Protein AF-A0A0X3PM79-F1 (afdb_monomer_lite)

Radius of gyration: 18.47 Å; chains: 1; bounding box: 49×41×50 Å

InterPro domains:
  IPR027791 Galactosyltransferase, C-terminal [PF02709] (52-111)
  IPR029044 Nucleotide-diphospho-sugar transferases [G3DSA:3.90.550.10] (1-201)
  IPR029044 Nucleotide-diphospho-sugar transferases [SSF53448] (19-141)

Secondary structure (DSSP, 8-state):
--TT---PPPGGGEEEEE-TT--EEEEEPPHHHHHHHHHHHHHHS-GGGS-EE-S---SSS----HHHHHHTT-S-TT--SSSSHHHHHHHHHHHTT---EE-TT--------SS-----TT-HHHHHHHHHHHHHHHHS-S---EE-GGG-EE-HHHHHHHH-GGGGTS-----HHHHHHHHHTTPPPHHHHHHHT-THHHHHGGG----HHHHHHHHHHHTT--

Organism: Schistocephalus solidus (NCBI:txid70667)

Structure (mmCIF, N/CA/C/O backbone):
data_AF-A0A0X3PM79-F1
#
_entry.id   AF-A0A0X3PM79-F1
#
loop_
_atom_site.group_PDB
_atom_site.id
_atom_site.type_symbol
_atom_site.label_atom_id
_atom_site.label_alt_id
_atom_site.label_comp_id
_atom_site.label_asym_id
_atom_site.label_entity_id
_atom_site.label_seq_id
_atom_site.pdbx_PDB_ins_code
_atom_site.Cartn_x
_atom_site.Cartn_y
_atom_site.Cartn_z
_atom_site.occupancy
_atom_site.B_iso_or_equiv
_atom_site.auth_seq_id
_atom_site.auth_comp_id
_atom_site.auth_asym_id
_atom_site.auth_atom_id
_atom_site.pdbx_PDB_model_num
ATOM 1 N N . MET A 1 1 ? 10.699 14.703 -27.252 1.00 28.45 1 MET A N 1
ATOM 2 C CA . MET A 1 1 ? 11.216 16.004 -26.780 1.00 28.45 1 MET A CA 1
ATOM 3 C C . MET A 1 1 ? 10.041 16.833 -26.288 1.00 28.45 1 MET A C 1
ATOM 5 O O . MET A 1 1 ? 9.136 17.083 -27.071 1.00 28.45 1 MET A O 1
ATOM 9 N N . SER A 1 2 ? 10.014 17.174 -24.997 1.00 29.30 2 SER A N 1
ATOM 10 C CA . SER A 1 2 ? 9.082 18.161 -24.437 1.00 29.30 2 SER A CA 1
ATOM 11 C C . SER A 1 2 ? 9.685 19.553 -24.623 1.00 29.30 2 SER A C 1
ATOM 13 O O . SER A 1 2 ? 10.869 19.748 -24.360 1.00 29.30 2 SER A O 1
ATOM 15 N N . THR A 1 3 ? 8.885 20.513 -25.075 1.00 40.44 3 THR A N 1
ATOM 16 C CA . THR A 1 3 ? 9.293 21.894 -25.376 1.00 40.44 3 THR A CA 1
ATOM 17 C C . THR A 1 3 ? 9.447 22.788 -24.137 1.00 40.44 3 THR A C 1
ATOM 19 O O . THR A 1 3 ? 9.579 23.997 -24.289 1.00 40.44 3 THR A O 1
ATOM 22 N N . SER A 1 4 ? 9.429 22.234 -22.916 1.00 43.06 4 SER A N 1
ATOM 23 C CA . SER A 1 4 ? 9.507 23.007 -21.661 1.00 43.06 4 SER A CA 1
ATOM 24 C C . SER A 1 4 ? 10.710 22.703 -20.759 1.00 43.06 4 SER A C 1
ATOM 26 O O . SER A 1 4 ? 10.797 23.279 -19.680 1.00 43.06 4 SER A O 1
ATOM 28 N N . GLY A 1 5 ? 11.654 21.850 -21.173 1.00 36.91 5 GLY A N 1
ATOM 29 C CA . GLY A 1 5 ? 12.993 21.783 -20.559 1.00 36.91 5 GLY A CA 1
ATOM 30 C C . GLY A 1 5 ? 13.085 21.385 -19.077 1.00 36.91 5 GLY A C 1
ATOM 31 O O . GLY A 1 5 ? 14.177 21.437 -18.524 1.00 36.91 5 GLY A O 1
ATOM 32 N N . VAL A 1 6 ? 11.999 20.961 -18.425 1.00 38.12 6 VAL A N 1
ATOM 33 C CA . VAL A 1 6 ? 12.092 20.301 -17.117 1.00 38.12 6 VAL A CA 1
ATOM 34 C C . VAL A 1 6 ? 12.375 18.825 -17.374 1.00 38.12 6 VAL A C 1
ATOM 36 O O . VAL A 1 6 ? 11.482 18.063 -17.751 1.00 38.12 6 VAL A O 1
ATOM 39 N N . GLU A 1 7 ? 13.637 18.431 -17.211 1.00 37.75 7 GLU A N 1
ATOM 40 C CA . GLU A 1 7 ? 13.993 17.034 -16.984 1.00 37.75 7 GLU A CA 1
ATOM 41 C C . GLU A 1 7 ? 13.265 16.578 -15.718 1.00 37.75 7 GLU A C 1
ATOM 43 O O . GLU A 1 7 ? 13.611 16.961 -14.601 1.00 37.75 7 GLU A O 1
ATOM 48 N N . TYR A 1 8 ? 12.213 15.776 -15.883 1.00 45.91 8 TYR A N 1
ATOM 49 C CA . TYR A 1 8 ? 11.750 14.954 -14.774 1.00 45.91 8 TYR A CA 1
ATOM 50 C C . TYR A 1 8 ? 12.922 14.043 -14.398 1.00 45.91 8 TYR A C 1
ATOM 52 O O . TYR A 1 8 ? 13.485 13.433 -15.314 1.00 45.91 8 TYR A O 1
ATOM 60 N N . PRO A 1 9 ? 13.317 13.955 -13.110 1.00 48.56 9 PRO A N 1
ATOM 61 C CA . PRO A 1 9 ? 14.394 13.062 -12.706 1.00 48.56 9 PRO A CA 1
ATOM 62 C C . PRO A 1 9 ? 14.082 11.688 -13.283 1.00 48.56 9 PRO A C 1
ATOM 64 O O . PRO A 1 9 ? 12.966 11.184 -13.105 1.00 48.56 9 PRO A O 1
ATOM 67 N N . SER A 1 10 ? 15.010 11.138 -14.069 1.00 53.69 10 SER A N 1
ATOM 68 C CA . SER A 1 10 ? 14.737 9.890 -14.765 1.00 53.69 10 SER A CA 1
ATOM 69 C C . SER A 1 10 ? 14.366 8.843 -13.710 1.00 53.69 10 SER A C 1
ATOM 71 O O . SER A 1 10 ? 15.037 8.680 -12.688 1.00 53.69 10 SER A O 1
ATOM 73 N N . SER A 1 11 ? 13.260 8.126 -13.929 1.00 58.78 11 SER A N 1
ATOM 74 C CA . SER A 1 11 ? 12.784 7.045 -13.047 1.00 58.78 11 SER A CA 1
ATOM 75 C C . SER A 1 11 ? 13.788 5.888 -12.912 1.00 58.78 11 SER A C 1
ATOM 77 O O . SER A 1 11 ? 13.541 4.891 -12.237 1.00 58.78 11 SER A O 1
ATOM 79 N N . GLU A 1 12 ? 14.923 6.004 -13.589 1.00 64.25 12 GLU A N 1
ATOM 80 C CA . GLU A 1 12 ? 16.047 5.086 -13.604 1.00 64.25 12 GLU A CA 1
ATOM 81 C C . GLU A 1 12 ? 16.627 4.889 -12.204 1.00 64.25 12 GLU A C 1
ATOM 83 O O . GLU A 1 12 ? 16.899 3.757 -11.815 1.00 64.25 12 GLU A O 1
ATOM 88 N N . ALA A 1 13 ? 16.699 5.956 -11.404 1.00 75.62 13 ALA A N 1
ATOM 89 C CA . ALA A 1 13 ? 17.196 5.915 -10.028 1.00 75.62 13 ALA A CA 1
ATOM 90 C C . ALA A 1 13 ? 16.083 5.984 -8.969 1.00 75.62 13 ALA A C 1
ATOM 92 O O . ALA A 1 13 ? 16.367 6.254 -7.800 1.00 75.62 13 ALA A O 1
ATOM 93 N N . LEU A 1 14 ? 14.827 5.746 -9.364 1.00 87.56 14 LEU A N 1
ATOM 94 C CA . LEU A 1 14 ? 13.679 5.781 -8.463 1.00 87.56 14 LEU A CA 1
ATOM 95 C C . LEU A 1 14 ? 13.014 4.407 -8.346 1.00 87.56 14 LEU A C 1
ATOM 97 O O . LEU A 1 14 ? 12.965 3.633 -9.307 1.00 87.56 14 LEU A O 1
ATOM 101 N N . ARG A 1 15 ? 12.453 4.143 -7.167 1.00 92.19 15 ARG A N 1
ATOM 102 C CA . ARG A 1 15 ? 11.477 3.080 -6.909 1.00 92.19 15 ARG A CA 1
ATOM 103 C C . ARG A 1 15 ? 10.228 3.668 -6.257 1.00 92.19 15 ARG A C 1
ATOM 105 O O . ARG A 1 15 ? 10.249 4.781 -5.735 1.00 92.19 15 ARG A O 1
ATOM 112 N N . GLY A 1 16 ? 9.123 2.942 -6.324 1.00 95.25 16 GLY A N 1
ATOM 113 C CA . GLY A 1 16 ? 7.872 3.347 -5.697 1.00 95.25 16 GLY A CA 1
ATOM 114 C C . GLY A 1 16 ? 7.809 2.905 -4.239 1.00 95.25 16 GLY A C 1
ATOM 115 O O . GLY A 1 16 ? 7.948 1.723 -3.931 1.00 95.25 16 GLY A O 1
ATOM 116 N N . GLY A 1 17 ? 7.547 3.854 -3.351 1.00 96.69 17 GLY A N 1
ATOM 117 C CA . GLY A 1 17 ? 7.387 3.642 -1.920 1.00 96.69 17 GLY A CA 1
ATOM 118 C C . GLY A 1 17 ? 6.117 4.296 -1.389 1.00 96.69 17 GLY A C 1
ATOM 119 O O . GLY A 1 17 ? 5.266 4.772 -2.145 1.00 96.69 17 GLY A O 1
ATOM 120 N N . PHE A 1 18 ? 5.982 4.306 -0.069 1.00 97.56 18 PHE A N 1
ATOM 121 C CA . PHE A 1 18 ? 4.917 5.013 0.641 1.00 97.56 18 PHE A CA 1
ATOM 122 C C . PHE A 1 18 ? 5.321 5.282 2.094 1.00 97.56 18 PHE A C 1
ATOM 124 O O . PHE A 1 18 ? 6.348 4.784 2.561 1.00 97.56 18 PHE A O 1
ATOM 131 N N . ASP A 1 19 ? 4.548 6.103 2.801 1.00 97.06 19 ASP A N 1
ATOM 132 C CA . ASP A 1 19 ? 4.722 6.353 4.239 1.00 97.06 19 ASP A CA 1
ATOM 133 C C . ASP A 1 19 ? 3.593 5.710 5.065 1.00 9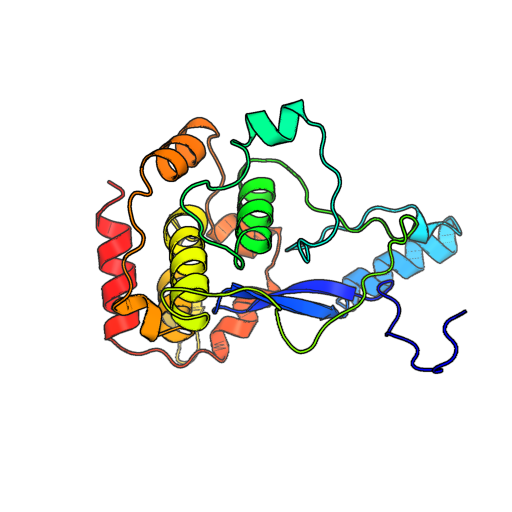7.06 19 ASP A C 1
ATOM 135 O O . ASP A 1 19 ? 2.690 5.077 4.522 1.00 97.06 19 ASP A O 1
ATOM 139 N N . TRP A 1 20 ? 3.613 5.848 6.387 1.00 97.81 20 TRP A N 1
ATOM 140 C CA . TRP A 1 20 ? 2.625 5.254 7.291 1.00 97.81 20 TRP A CA 1
ATOM 141 C C . TRP A 1 20 ? 1.199 5.767 7.079 1.00 97.81 20 TRP A C 1
ATOM 143 O O . TRP A 1 20 ? 0.245 5.074 7.423 1.00 97.81 20 TRP A O 1
ATOM 153 N N . ASP A 1 21 ? 1.024 6.914 6.422 1.00 97.44 21 ASP A N 1
ATOM 154 C CA . ASP A 1 21 ? -0.276 7.383 5.941 1.00 97.44 21 ASP A CA 1
ATOM 155 C C . ASP A 1 21 ? -0.744 6.672 4.650 1.00 97.44 21 ASP A C 1
ATOM 157 O O . ASP A 1 21 ? -1.819 6.975 4.132 1.00 97.44 21 ASP A O 1
ATOM 161 N N . LEU A 1 22 ? 0.036 5.727 4.122 1.00 98.12 22 LEU A N 1
ATOM 162 C CA . LEU A 1 22 ? -0.176 5.018 2.860 1.00 98.12 22 LEU A CA 1
ATOM 163 C C . LEU A 1 22 ? -0.252 5.943 1.629 1.00 98.12 22 LEU A C 1
ATOM 165 O O . LEU A 1 22 ? -0.839 5.575 0.611 1.00 98.12 22 LEU A O 1
ATOM 169 N N . THR A 1 23 ? 0.327 7.144 1.692 1.00 95.19 23 THR A N 1
ATOM 170 C CA . THR A 1 23 ? 0.519 7.996 0.513 1.00 95.19 23 THR A CA 1
ATOM 171 C C . THR A 1 23 ? 1.699 7.483 -0.298 1.00 95.19 23 THR A C 1
ATOM 173 O O . THR A 1 23 ? 2.800 7.325 0.225 1.00 95.19 23 THR A O 1
ATOM 176 N N . PHE A 1 24 ? 1.476 7.243 -1.590 1.00 95.81 24 PHE A N 1
ATOM 177 C CA . PHE A 1 24 ? 2.539 6.875 -2.522 1.00 95.81 24 PHE A CA 1
ATOM 178 C C . PHE A 1 24 ? 3.585 7.986 -2.648 1.00 95.81 24 PHE A C 1
ATOM 180 O O . PHE A 1 24 ? 3.242 9.164 -2.743 1.00 95.81 24 PHE A O 1
ATOM 187 N N . THR A 1 25 ? 4.853 7.596 -2.738 1.00 93.56 25 THR A N 1
ATOM 188 C CA . THR A 1 25 ? 5.960 8.500 -3.041 1.00 93.56 25 THR A CA 1
ATOM 189 C C . THR A 1 25 ? 6.984 7.824 -3.947 1.00 93.56 25 THR A C 1
ATOM 191 O O . THR A 1 25 ? 7.108 6.598 -3.969 1.00 93.56 25 THR A O 1
ATOM 194 N N . TRP A 1 26 ? 7.729 8.632 -4.695 1.00 92.25 26 TRP A N 1
ATOM 195 C CA . TRP A 1 26 ? 8.923 8.169 -5.388 1.00 92.25 26 TRP A CA 1
ATOM 196 C C . TRP A 1 26 ? 10.121 8.292 -4.458 1.00 92.25 26 TRP A C 1
ATOM 198 O O . TRP A 1 26 ? 10.371 9.353 -3.890 1.00 92.25 26 TRP A O 1
ATOM 208 N N . GLU A 1 27 ? 10.876 7.211 -4.332 1.00 92.38 27 GLU A N 1
ATOM 209 C CA . GLU A 1 27 ? 12.065 7.155 -3.492 1.00 92.38 27 GLU A CA 1
ATOM 210 C C . GLU A 1 27 ? 13.294 6.933 -4.343 1.00 92.38 27 GLU A C 1
ATOM 212 O O . GLU A 1 27 ? 13.270 6.130 -5.277 1.00 92.38 27 GLU A O 1
ATOM 217 N N . ALA A 1 28 ? 14.379 7.618 -3.994 1.00 89.81 28 ALA A N 1
ATOM 218 C CA . ALA A 1 28 ? 15.681 7.270 -4.527 1.00 89.81 28 ALA A CA 1
ATOM 219 C C . ALA A 1 28 ? 16.030 5.833 -4.128 1.00 89.81 28 ALA A C 1
ATOM 221 O O . ALA A 1 28 ? 15.744 5.405 -3.008 1.00 89.81 28 ALA A O 1
ATOM 222 N N . LEU A 1 29 ? 16.672 5.111 -5.042 1.00 87.44 29 LEU A N 1
ATOM 223 C CA . LEU A 1 29 ? 17.279 3.824 -4.722 1.00 87.44 29 LEU A CA 1
ATOM 224 C C . LEU A 1 29 ? 18.266 3.964 -3.557 1.00 87.44 29 LEU A C 1
ATOM 226 O O . LEU A 1 29 ? 18.966 4.979 -3.445 1.00 87.44 29 LEU A O 1
ATOM 230 N N . SER A 1 30 ? 18.356 2.928 -2.728 1.00 85.81 30 SER A N 1
ATOM 231 C CA . SER A 1 30 ? 19.411 2.812 -1.724 1.00 85.81 30 SER A CA 1
ATOM 232 C C . SER A 1 30 ? 20.787 2.695 -2.394 1.00 85.81 30 SER A C 1
ATOM 234 O O . SER A 1 30 ? 20.894 2.366 -3.577 1.00 85.81 30 SER A O 1
ATOM 236 N N . GLU A 1 31 ? 21.866 2.954 -1.652 1.00 84.88 31 GLU A N 1
ATOM 237 C CA . GLU A 1 31 ? 23.220 2.765 -2.195 1.00 84.88 31 GLU A CA 1
ATOM 238 C C . GLU A 1 31 ? 23.476 1.308 -2.605 1.00 84.88 31 GLU A C 1
ATOM 240 O O . GLU A 1 31 ? 24.115 1.070 -3.624 1.00 84.88 31 GLU A O 1
ATOM 245 N N . GLU A 1 32 ? 22.900 0.338 -1.887 1.00 85.44 32 GLU A N 1
ATOM 246 C CA . GLU A 1 32 ? 22.969 -1.079 -2.258 1.00 85.44 32 GLU A CA 1
ATOM 247 C C . GLU A 1 32 ? 22.260 -1.350 -3.595 1.00 85.44 32 GLU A C 1
ATOM 249 O O . GLU A 1 32 ? 22.794 -2.035 -4.464 1.00 85.44 32 GLU A O 1
ATOM 254 N N . GLU A 1 33 ? 21.067 -0.787 -3.797 1.00 85.81 33 GLU A N 1
ATOM 255 C CA . GLU A 1 33 ? 20.331 -0.924 -5.056 1.00 85.81 33 GLU A CA 1
ATOM 256 C C . GLU A 1 33 ? 21.055 -0.236 -6.219 1.00 85.81 33 GLU A C 1
ATOM 258 O O . GLU A 1 33 ? 21.087 -0.775 -7.326 1.00 85.81 33 GLU A O 1
ATOM 263 N N . LYS A 1 34 ? 21.659 0.934 -5.980 1.00 84.69 34 LYS A N 1
ATOM 264 C CA . LYS A 1 34 ? 22.482 1.630 -6.979 1.00 84.69 34 LYS A CA 1
ATOM 265 C C . LYS A 1 34 ? 23.709 0.813 -7.357 1.00 84.69 34 LYS A C 1
ATOM 267 O O . LYS A 1 34 ? 24.036 0.756 -8.538 1.00 84.69 34 LYS A O 1
ATOM 272 N N . GLU A 1 35 ? 24.372 0.187 -6.389 1.00 84.62 35 GLU A N 1
ATOM 273 C CA . GLU A 1 35 ? 25.555 -0.624 -6.662 1.00 84.62 35 GLU A CA 1
ATOM 274 C C . GLU A 1 35 ? 25.201 -1.858 -7.491 1.00 84.62 35 GLU A C 1
ATOM 276 O O . GLU A 1 35 ? 25.830 -2.092 -8.516 1.00 84.62 35 GLU A O 1
ATOM 281 N N . ARG A 1 36 ? 24.101 -2.550 -7.167 1.00 82.38 36 ARG A N 1
ATOM 282 C CA . ARG A 1 36 ? 23.592 -3.653 -8.002 1.00 82.38 36 ARG A CA 1
ATOM 283 C C . ARG A 1 36 ? 23.325 -3.212 -9.443 1.00 82.38 36 ARG A C 1
ATOM 285 O O . ARG A 1 36 ? 23.662 -3.926 -10.380 1.00 82.38 36 ARG A O 1
ATOM 292 N N . VAL A 1 37 ? 22.748 -2.022 -9.637 1.00 81.69 37 VAL A N 1
ATOM 293 C CA . VAL A 1 37 ? 22.542 -1.460 -10.984 1.00 81.69 37 VAL A CA 1
ATOM 294 C C . VAL A 1 37 ? 23.878 -1.226 -11.701 1.00 81.69 37 VAL A C 1
ATOM 296 O O . VAL A 1 37 ? 23.992 -1.562 -12.879 1.00 81.69 37 VAL A O 1
ATOM 299 N N . ARG A 1 38 ? 24.892 -0.686 -11.010 1.00 81.75 38 ARG A N 1
ATOM 300 C CA . ARG A 1 38 ? 26.232 -0.454 -11.581 1.00 81.75 38 ARG A CA 1
ATOM 301 C C . ARG A 1 38 ? 26.949 -1.752 -11.933 1.00 81.75 38 ARG A C 1
ATOM 303 O O . ARG A 1 38 ? 27.556 -1.820 -12.995 1.00 81.75 38 ARG A O 1
ATOM 310 N N . GLU A 1 39 ? 26.873 -2.769 -11.079 1.00 81.12 39 GLU A N 1
ATOM 311 C CA . GLU A 1 39 ? 27.475 -4.084 -11.326 1.00 81.12 39 GLU A CA 1
ATOM 312 C C . GLU A 1 39 ? 26.905 -4.726 -12.598 1.00 81.12 39 GLU A C 1
ATOM 314 O O . GLU A 1 39 ? 27.656 -5.186 -13.461 1.00 81.12 39 GLU A O 1
ATOM 319 N N . VAL A 1 40 ? 25.578 -4.698 -12.755 1.00 78.19 40 VAL A N 1
ATOM 320 C CA . VAL A 1 40 ? 24.892 -5.218 -13.948 1.00 78.19 40 VAL A CA 1
ATOM 321 C C . VAL A 1 40 ? 25.270 -4.421 -15.196 1.00 78.19 40 VAL A C 1
ATOM 323 O O . VAL A 1 40 ? 25.504 -5.002 -16.259 1.00 78.19 40 VAL A O 1
ATOM 326 N N . ASP A 1 41 ? 25.349 -3.094 -15.089 1.00 79.19 41 ASP A N 1
ATOM 327 C CA . ASP A 1 41 ? 25.747 -2.243 -16.210 1.00 79.19 41 ASP A CA 1
ATOM 328 C C . ASP A 1 41 ? 27.199 -2.503 -16.638 1.00 79.19 41 ASP A C 1
ATOM 330 O O . ASP A 1 41 ? 27.471 -2.703 -17.820 1.00 79.19 41 ASP A O 1
ATOM 334 N N . ALA A 1 42 ? 28.121 -2.604 -15.679 1.00 74.38 42 ALA A N 1
ATOM 335 C CA . ALA A 1 42 ? 29.534 -2.858 -15.941 1.00 74.38 42 ALA A CA 1
ATOM 336 C C . ALA A 1 42 ? 29.796 -4.253 -16.537 1.00 74.38 42 ALA A C 1
ATOM 338 O O . ALA A 1 42 ? 30.706 -4.410 -17.351 1.00 74.38 42 ALA A O 1
ATOM 339 N N . GLY A 1 43 ? 29.019 -5.265 -16.135 1.00 69.31 43 GLY A N 1
ATOM 340 C CA . GLY A 1 43 ? 29.192 -6.644 -16.598 1.00 69.31 43 GLY A CA 1
ATOM 341 C C . GLY A 1 43 ? 28.471 -6.975 -17.907 1.00 69.31 43 GLY A C 1
ATOM 342 O O . GLY A 1 43 ? 28.988 -7.757 -18.704 1.00 69.31 43 GLY A O 1
ATOM 343 N N . ALA A 1 44 ? 27.282 -6.405 -18.132 1.00 64.19 44 ALA A N 1
ATOM 344 C CA . ALA A 1 44 ? 26.395 -6.796 -19.229 1.00 64.19 44 ALA A CA 1
ATOM 345 C C . ALA A 1 44 ? 25.912 -5.631 -20.111 1.00 64.19 44 ALA A C 1
ATOM 347 O O . ALA A 1 44 ? 25.301 -5.892 -21.141 1.00 64.19 44 ALA A O 1
ATOM 348 N N . GLY A 1 45 ? 26.141 -4.362 -19.745 1.00 64.69 45 GLY A N 1
ATOM 349 C CA . GLY A 1 45 ? 25.700 -3.191 -20.524 1.00 64.69 45 GLY A CA 1
ATOM 350 C C . GLY A 1 45 ? 24.178 -3.089 -20.702 1.00 64.69 45 GLY A C 1
ATOM 351 O O . GLY A 1 45 ? 23.690 -2.518 -21.684 1.00 64.69 45 GLY A O 1
ATOM 352 N N . HIS A 1 46 ? 23.410 -3.714 -19.804 1.00 69.62 46 HIS A N 1
ATOM 353 C CA . HIS A 1 46 ? 21.988 -4.011 -20.006 1.00 69.62 46 HIS A CA 1
ATOM 354 C C . HIS A 1 46 ? 21.115 -3.782 -18.764 1.00 69.62 46 HIS A C 1
ATOM 356 O O . HIS A 1 46 ? 19.994 -4.285 -18.720 1.00 69.62 46 HIS A O 1
ATOM 362 N N . TRP A 1 47 ? 21.550 -2.985 -17.781 1.00 73.81 47 TRP A N 1
ATOM 363 C CA . TRP A 1 47 ? 20.791 -2.768 -16.534 1.00 73.81 47 TRP A CA 1
ATOM 364 C C . TRP A 1 47 ? 19.336 -2.318 -16.764 1.00 73.81 47 TRP A C 1
ATOM 366 O O . TRP A 1 47 ? 18.444 -2.645 -15.985 1.00 73.81 47 TRP A O 1
ATOM 376 N N . ARG A 1 48 ? 19.060 -1.613 -17.875 1.00 76.00 48 ARG A N 1
ATOM 377 C CA . ARG A 1 48 ? 17.700 -1.192 -18.253 1.00 76.00 48 ARG A CA 1
ATOM 378 C C . ARG A 1 48 ? 16.748 -2.353 -18.559 1.00 76.00 48 ARG A C 1
ATOM 380 O O . ARG A 1 48 ? 15.535 -2.160 -18.512 1.00 76.00 48 ARG A O 1
ATOM 387 N N . PHE A 1 49 ? 17.273 -3.524 -18.905 1.00 76.62 49 PHE A N 1
ATOM 388 C CA . PHE A 1 49 ? 16.493 -4.728 -19.192 1.00 76.62 49 PHE A CA 1
ATOM 389 C C . PHE A 1 49 ? 16.214 -5.561 -17.939 1.00 76.62 49 PHE A C 1
ATOM 391 O O . PHE A 1 49 ? 15.420 -6.498 -18.004 1.00 76.62 49 PHE A O 1
ATOM 398 N N . GLU A 1 50 ? 16.819 -5.216 -16.802 1.00 83.00 50 GLU A N 1
ATOM 399 C CA . GLU A 1 50 ? 16.594 -5.927 -15.554 1.00 83.00 50 GLU A CA 1
ATOM 400 C C . GLU A 1 50 ? 15.414 -5.327 -14.784 1.00 83.00 50 GLU A C 1
ATOM 402 O O . GLU A 1 50 ? 15.375 -4.139 -14.450 1.00 83.00 50 GLU A O 1
ATOM 407 N N . ALA A 1 51 ? 14.417 -6.170 -14.514 1.00 88.75 51 ALA A N 1
ATOM 408 C CA . ALA A 1 51 ? 13.262 -5.796 -13.719 1.00 88.75 51 ALA A CA 1
ATOM 409 C C . ALA A 1 51 ? 13.664 -5.660 -12.245 1.00 88.75 51 ALA A C 1
ATOM 411 O O . ALA A 1 51 ? 14.218 -6.581 -11.638 1.00 88.75 51 ALA A O 1
ATOM 412 N N . ARG A 1 52 ? 13.367 -4.502 -11.656 1.00 89.19 52 ARG A N 1
ATOM 413 C CA . ARG A 1 52 ? 13.767 -4.171 -10.285 1.00 89.19 52 ARG A CA 1
ATOM 414 C C . ARG A 1 52 ? 12.571 -4.268 -9.346 1.00 89.19 52 ARG A C 1
ATOM 416 O O . ARG A 1 52 ? 11.538 -3.678 -9.669 1.00 89.19 52 ARG A O 1
ATOM 423 N N . PRO A 1 53 ? 12.684 -4.946 -8.187 1.00 93.19 53 PRO A N 1
ATOM 424 C CA . PRO A 1 53 ? 11.654 -4.909 -7.158 1.00 93.19 53 PRO A CA 1
ATOM 425 C C . PRO A 1 53 ? 11.273 -3.481 -6.791 1.00 93.19 53 PRO A C 1
ATOM 427 O O . PRO A 1 53 ? 12.134 -2.615 -6.663 1.00 93.19 53 PRO A O 1
ATOM 430 N N . THR A 1 54 ? 9.987 -3.253 -6.561 1.00 95.69 54 THR A N 1
ATOM 431 C CA . THR A 1 54 ? 9.498 -2.003 -5.985 1.00 95.69 54 THR A CA 1
ATOM 432 C C . THR A 1 54 ? 8.467 -2.309 -4.895 1.00 95.69 54 THR A C 1
ATOM 434 O O . THR A 1 54 ? 7.584 -3.145 -5.117 1.00 95.69 54 THR A O 1
ATOM 437 N N . PRO A 1 55 ? 8.538 -1.668 -3.714 1.00 97.12 55 PRO A N 1
ATOM 438 C CA . PRO A 1 55 ? 7.537 -1.852 -2.663 1.00 97.12 55 PRO A CA 1
ATOM 439 C C . PRO A 1 55 ? 6.110 -1.536 -3.114 1.00 97.12 55 PRO A C 1
ATOM 441 O O . PRO A 1 55 ? 5.168 -2.228 -2.724 1.00 97.12 55 PRO A O 1
ATOM 444 N N . SER A 1 56 ? 5.952 -0.506 -3.950 1.00 97.50 56 SER A N 1
ATOM 445 C CA . SER A 1 56 ? 4.664 -0.113 -4.513 1.00 97.50 56 SER A CA 1
ATOM 446 C C . SER A 1 56 ? 4.757 0.318 -5.970 1.00 97.50 56 SER A C 1
ATOM 448 O O . SER A 1 56 ? 5.778 0.840 -6.418 1.00 97.50 56 SER A O 1
ATOM 450 N N . ILE A 1 57 ? 3.650 0.165 -6.697 1.00 96.19 57 ILE A N 1
ATOM 451 C CA . ILE A 1 57 ? 3.413 0.848 -7.973 1.00 96.19 57 ILE A CA 1
ATOM 452 C C . ILE A 1 57 ? 2.832 2.251 -7.750 1.00 96.19 57 ILE A C 1
ATOM 454 O O . ILE A 1 57 ? 2.136 2.505 -6.762 1.00 96.19 57 ILE A O 1
ATOM 458 N N . ALA A 1 58 ? 3.049 3.141 -8.721 1.00 93.19 58 ALA A N 1
ATOM 459 C CA . ALA A 1 58 ? 2.365 4.435 -8.784 1.00 93.19 58 ALA A CA 1
ATOM 460 C C . ALA A 1 58 ? 0.864 4.289 -9.106 1.00 93.19 58 ALA A C 1
ATOM 462 O O . ALA A 1 58 ? 0.061 5.118 -8.697 1.00 93.19 58 ALA A O 1
ATOM 463 N N . GLY A 1 59 ? 0.485 3.229 -9.832 1.00 88.94 59 GLY A N 1
ATOM 464 C CA . GLY A 1 59 ? -0.904 2.875 -10.157 1.00 88.94 59 GL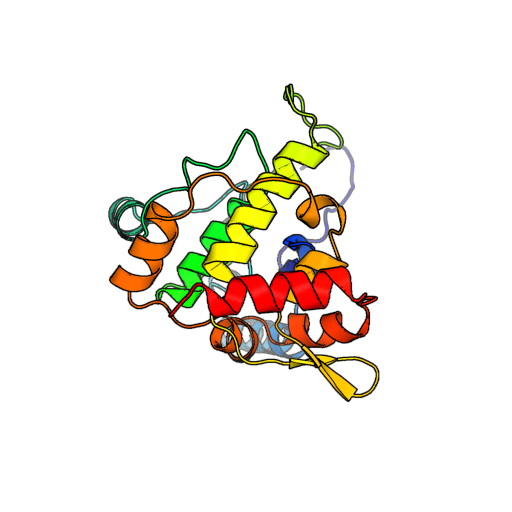Y A CA 1
ATOM 465 C C . GLY A 1 59 ? -1.363 3.267 -11.562 1.00 88.94 59 GLY A C 1
ATOM 466 O O . GLY A 1 59 ? -2.163 2.552 -12.154 1.00 88.94 59 GLY A O 1
ATOM 467 N N . CYS A 1 60 ? -0.829 4.348 -12.140 1.00 86.94 60 CYS A N 1
ATOM 468 C CA . CYS A 1 60 ? -1.288 4.861 -13.438 1.00 86.94 60 CYS A CA 1
ATOM 469 C C . CYS A 1 60 ? -0.945 3.966 -14.643 1.00 86.94 60 CYS A C 1
ATOM 471 O O . CYS A 1 60 ? -1.635 4.026 -15.658 1.00 86.94 60 CYS A O 1
ATOM 473 N N . ALA A 1 61 ? 0.104 3.148 -14.543 1.00 91.25 61 ALA A N 1
ATOM 474 C CA . ALA A 1 61 ? 0.509 2.203 -15.575 1.00 91.25 61 ALA A CA 1
ATOM 475 C C . ALA A 1 61 ? 1.143 0.966 -14.930 1.00 91.25 61 ALA A C 1
ATOM 477 O O . ALA A 1 61 ? 2.101 1.076 -14.165 1.00 91.25 61 ALA A O 1
ATOM 478 N N . PHE A 1 62 ? 0.604 -0.208 -15.243 1.00 95.69 62 PHE A N 1
ATOM 479 C CA . PHE A 1 62 ? 1.170 -1.505 -14.887 1.00 95.69 62 PHE A CA 1
ATOM 480 C C . PHE A 1 62 ? 0.693 -2.556 -15.894 1.00 95.69 62 PHE A C 1
ATOM 482 O O . PHE A 1 62 ? -0.305 -2.354 -16.588 1.00 95.69 62 PHE A O 1
ATOM 489 N N . ALA A 1 63 ? 1.394 -3.685 -15.965 1.00 96.25 63 ALA A N 1
ATOM 490 C CA . ALA A 1 63 ? 0.989 -4.839 -16.757 1.00 96.25 63 ALA A CA 1
ATOM 491 C C . ALA A 1 63 ? 0.899 -6.070 -15.853 1.00 96.25 63 ALA A C 1
ATOM 493 O O . ALA A 1 63 ? 1.757 -6.292 -15.002 1.00 96.25 63 ALA A O 1
ATOM 494 N N . MET A 1 64 ? -0.149 -6.869 -16.032 1.00 96.56 64 MET A N 1
ATOM 495 C CA . MET A 1 64 ? -0.355 -8.121 -15.308 1.00 96.56 64 MET A CA 1
ATOM 496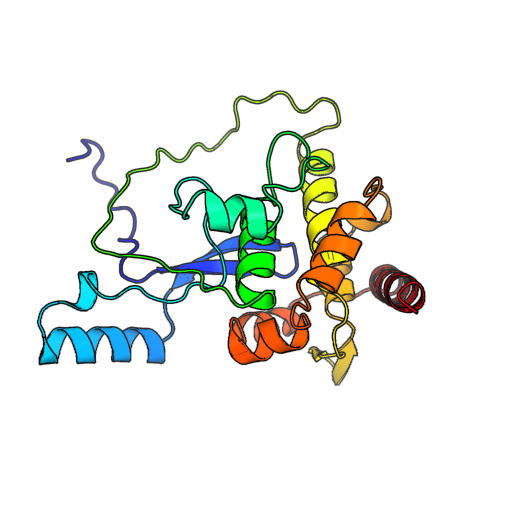 C C . MET A 1 64 ? -1.115 -9.091 -16.209 1.00 96.56 64 MET A C 1
ATOM 498 O O . MET A 1 64 ? -2.003 -8.686 -16.964 1.00 96.56 64 MET A O 1
ATOM 502 N N . LEU A 1 65 ? -0.789 -10.382 -16.132 1.00 97.94 65 LEU A N 1
ATOM 503 C CA . LEU A 1 65 ? -1.560 -11.406 -16.831 1.00 97.94 65 LEU A CA 1
ATOM 504 C C . LEU A 1 65 ? -3.008 -11.386 -16.338 1.00 97.94 65 LEU A C 1
ATOM 506 O O . LEU A 1 65 ? -3.259 -11.447 -15.136 1.00 97.94 65 LEU A O 1
ATOM 510 N N . ARG A 1 66 ? -3.971 -11.370 -17.268 1.00 97.75 66 ARG A N 1
ATOM 511 C CA . ARG A 1 66 ? -5.409 -11.323 -16.946 1.00 97.75 66 ARG A CA 1
ATOM 512 C C . ARG A 1 66 ? -5.814 -12.397 -15.934 1.00 97.75 66 ARG A C 1
ATOM 514 O O . ARG A 1 66 ? -6.551 -12.110 -14.998 1.00 97.75 66 ARG A O 1
ATOM 521 N N . ARG A 1 67 ? -5.340 -13.632 -16.133 1.00 98.00 67 ARG A N 1
ATOM 522 C CA . ARG A 1 67 ? -5.628 -14.759 -15.237 1.00 98.00 67 ARG A CA 1
ATOM 523 C C . ARG A 1 67 ? -5.145 -14.480 -13.816 1.00 98.00 67 ARG A C 1
ATOM 525 O O . ARG A 1 67 ? -5.911 -14.680 -12.885 1.00 98.00 67 ARG A O 1
ATOM 532 N N . GLU A 1 68 ? -3.921 -13.985 -13.670 1.00 97.25 68 GLU A N 1
ATOM 533 C CA . GLU A 1 68 ? -3.320 -13.698 -12.365 1.00 97.25 68 GLU A CA 1
ATOM 534 C C . GLU A 1 68 ? -3.996 -12.503 -11.685 1.00 97.25 68 GLU A C 1
ATOM 536 O O . GLU A 1 68 ? -4.273 -12.554 -10.492 1.00 97.25 68 GLU A O 1
ATOM 541 N N . PHE A 1 69 ? -4.392 -11.479 -12.449 1.00 98.00 69 PHE A N 1
ATOM 542 C CA . PHE A 1 69 ? -5.168 -10.353 -11.923 1.00 98.00 69 PHE A CA 1
ATOM 543 C C . PHE A 1 69 ? -6.488 -10.802 -11.280 1.00 98.00 69 PHE A C 1
ATOM 545 O O . PHE A 1 69 ? -6.820 -10.384 -10.169 1.00 98.00 69 PHE A O 1
ATOM 552 N N . PHE A 1 70 ? -7.234 -11.685 -11.951 1.00 97.75 70 PHE A N 1
ATOM 553 C CA . PHE A 1 70 ? -8.484 -12.217 -11.406 1.00 97.75 70 PHE A CA 1
ATOM 554 C C . PHE A 1 70 ? -8.263 -13.296 -10.342 1.00 97.75 70 PHE A C 1
ATOM 556 O O . PHE A 1 70 ? -9.047 -13.359 -9.399 1.00 97.75 70 PHE A O 1
ATOM 563 N N . HIS A 1 71 ? -7.191 -14.089 -10.428 1.00 97.12 71 HIS A N 1
ATOM 564 C CA . HIS A 1 71 ? -6.807 -15.037 -9.377 1.00 97.12 71 HIS A CA 1
ATOM 565 C C . HIS A 1 71 ? -6.484 -14.318 -8.063 1.00 97.12 71 HIS A C 1
ATOM 567 O O . HIS A 1 71 ? -6.956 -14.724 -7.005 1.00 97.12 71 HIS A O 1
ATOM 573 N N . LEU A 1 72 ? -5.777 -13.187 -8.140 1.00 97.69 72 LEU A N 1
ATOM 574 C CA . LEU A 1 72 ? -5.526 -12.324 -6.993 1.00 97.69 72 LEU A CA 1
ATOM 575 C C . LEU A 1 72 ? -6.782 -11.567 -6.537 1.00 97.69 72 LEU A C 1
ATOM 577 O O . LEU A 1 72 ? -6.709 -10.869 -5.536 1.00 97.69 72 LEU A O 1
ATOM 581 N N . GLY A 1 73 ? -7.927 -11.671 -7.217 1.00 97.50 73 GLY A N 1
ATOM 582 C CA . GLY A 1 73 ? -9.198 -11.084 -6.780 1.00 97.50 73 GLY A CA 1
ATOM 583 C C . GLY A 1 73 ? -9.523 -9.693 -7.334 1.00 97.50 73 GLY A C 1
ATOM 584 O O . GLY A 1 73 ? -10.332 -8.988 -6.728 1.00 97.50 73 GLY A O 1
ATOM 585 N N . GLY A 1 74 ? -8.924 -9.284 -8.459 1.00 96.94 74 GLY A N 1
ATOM 586 C CA . GLY A 1 74 ? -9.242 -8.021 -9.141 1.00 96.94 74 GLY A CA 1
ATOM 587 C C . GLY A 1 74 ? -8.857 -6.780 -8.331 1.00 96.94 74 GLY A C 1
ATOM 588 O O . GLY A 1 74 ? -7.923 -6.841 -7.536 1.00 96.94 74 GLY A O 1
ATOM 589 N N . LEU A 1 75 ? -9.550 -5.653 -8.518 1.00 97.12 75 LEU A N 1
ATOM 590 C CA . LEU A 1 75 ? -9.464 -4.507 -7.599 1.00 97.12 75 LEU A CA 1
ATOM 591 C C . LEU A 1 75 ? -10.503 -4.651 -6.478 1.00 97.12 75 LEU A C 1
ATOM 593 O O . LEU A 1 75 ? -11.484 -5.381 -6.616 1.00 97.12 75 LEU A O 1
ATOM 597 N N . ASP A 1 76 ? -10.292 -3.965 -5.356 1.00 98.19 76 ASP A N 1
ATOM 598 C CA . ASP A 1 76 ? -11.297 -3.886 -4.295 1.00 98.19 76 ASP A CA 1
ATOM 599 C C . ASP A 1 76 ? -12.483 -3.016 -4.741 1.00 98.19 76 ASP A C 1
ATOM 601 O O . ASP A 1 76 ? -12.428 -1.791 -4.680 1.00 98.19 76 ASP A O 1
ATOM 605 N N . GLU A 1 77 ? -13.575 -3.659 -5.150 1.00 97.19 77 GLU A N 1
ATOM 606 C CA . GLU A 1 77 ? -14.807 -2.997 -5.607 1.00 97.19 77 GLU A CA 1
ATOM 607 C C . GLU A 1 77 ? -15.490 -2.137 -4.526 1.00 97.19 77 GLU A C 1
ATOM 609 O O . GLU A 1 77 ? -16.365 -1.333 -4.834 1.00 97.19 77 GLU A O 1
ATOM 614 N N . GLY A 1 78 ? -15.094 -2.270 -3.253 1.00 97.44 78 GLY A N 1
ATOM 615 C CA . GLY A 1 78 ? -15.571 -1.397 -2.178 1.00 97.44 78 GLY A CA 1
ATOM 616 C C . GLY A 1 78 ? -14.831 -0.057 -2.072 1.00 97.44 78 GLY A C 1
ATOM 617 O O . GLY A 1 78 ? -15.229 0.784 -1.250 1.00 97.44 78 GLY A O 1
ATOM 618 N N . MET A 1 79 ? -13.761 0.139 -2.854 1.00 97.56 79 MET A N 1
ATOM 619 C CA . MET A 1 79 ? -13.085 1.428 -3.005 1.00 97.56 79 MET A CA 1
ATOM 620 C C . MET A 1 79 ? -13.877 2.367 -3.907 1.00 97.56 79 MET A C 1
ATOM 622 O O . MET A 1 79 ? -14.542 1.956 -4.853 1.00 97.56 79 MET A O 1
ATOM 626 N N . GLN A 1 80 ? -13.791 3.658 -3.608 1.00 94.81 80 GLN A N 1
ATOM 627 C CA . GLN A 1 80 ? -14.564 4.691 -4.285 1.00 94.81 80 GLN A CA 1
ATOM 628 C C . GLN A 1 80 ? -13.652 5.655 -5.036 1.00 94.81 80 GLN A C 1
ATOM 630 O O . GLN A 1 80 ? -12.701 6.178 -4.460 1.00 94.81 80 GLN A O 1
ATOM 635 N N . ILE A 1 81 ? -14.015 5.943 -6.288 1.00 94.06 81 ILE A N 1
ATOM 636 C CA . ILE A 1 81 ? -13.466 6.994 -7.161 1.00 94.06 81 ILE A CA 1
ATOM 637 C C . ILE A 1 81 ? -11.960 6.871 -7.420 1.00 94.06 81 ILE A C 1
ATOM 639 O O . ILE A 1 81 ? -11.565 6.513 -8.525 1.00 94.06 81 ILE A O 1
ATOM 643 N N . TRP A 1 82 ? -11.122 7.224 -6.445 1.00 93.56 82 TRP A N 1
ATOM 644 C CA . TRP A 1 82 ? -9.674 7.277 -6.595 1.00 93.56 82 TRP A CA 1
ATOM 645 C C . TRP A 1 82 ? -8.952 7.218 -5.244 1.00 93.56 82 TRP A C 1
ATOM 647 O O . TRP A 1 82 ? -9.394 7.834 -4.269 1.00 93.56 82 TRP A O 1
ATOM 657 N N . GLY A 1 83 ? -7.794 6.556 -5.230 1.00 93.62 83 GLY A N 1
ATOM 658 C CA . GLY A 1 83 ? -6.809 6.609 -4.161 1.00 93.62 83 GLY A CA 1
ATOM 659 C C . GLY A 1 83 ? -6.749 5.310 -3.368 1.00 93.62 83 GLY A C 1
ATOM 660 O O . GLY A 1 83 ? -7.765 4.841 -2.857 1.00 93.62 83 GLY A O 1
ATOM 661 N N . GLY A 1 84 ? -5.536 4.781 -3.206 1.00 96.69 84 GLY A N 1
ATOM 662 C CA . GLY A 1 84 ? -5.227 3.615 -2.379 1.00 96.69 84 GLY A CA 1
ATOM 663 C C . GLY A 1 84 ? -5.177 2.283 -3.123 1.00 96.69 84 GLY A C 1
ATOM 664 O O . GLY A 1 84 ? -4.547 1.352 -2.626 1.00 96.69 84 GLY A O 1
ATOM 665 N N . GLU A 1 85 ? -5.760 2.183 -4.317 1.00 97.50 85 GLU A N 1
ATOM 666 C CA . GLU A 1 85 ? -5.794 0.952 -5.114 1.00 97.50 85 GLU A CA 1
ATOM 667 C C . GLU A 1 85 ? -4.396 0.474 -5.529 1.00 97.50 85 GLU A C 1
ATOM 669 O O . GLU A 1 85 ? -4.125 -0.724 -5.586 1.00 97.50 85 GLU A O 1
ATOM 674 N N . ASN A 1 86 ? -3.479 1.413 -5.762 1.00 97.88 86 ASN A N 1
ATOM 675 C CA . ASN A 1 86 ? -2.093 1.139 -6.116 1.00 97.88 86 ASN A CA 1
ATOM 676 C C . ASN A 1 86 ? -1.319 0.498 -4.950 1.00 97.88 86 ASN A C 1
ATOM 678 O O . ASN A 1 86 ? -0.594 -0.480 -5.148 1.00 97.88 86 ASN A O 1
ATOM 682 N N . ILE A 1 87 ? -1.519 1.006 -3.729 1.00 98.50 87 ILE A N 1
ATOM 683 C CA . ILE A 1 87 ? -0.916 0.465 -2.503 1.00 98.50 87 ILE A CA 1
ATOM 684 C C . ILE A 1 87 ? -1.543 -0.889 -2.163 1.00 98.50 87 ILE A C 1
ATOM 686 O O . ILE A 1 87 ? -0.827 -1.834 -1.842 1.00 98.50 87 ILE A O 1
ATOM 690 N N . GLU A 1 88 ? -2.869 -1.008 -2.282 1.00 98.62 88 GLU A N 1
ATOM 691 C CA . GLU A 1 88 ? -3.606 -2.258 -2.058 1.00 98.62 88 GLU A CA 1
ATOM 692 C C . GLU A 1 88 ? -3.094 -3.384 -2.945 1.00 98.62 88 GLU A C 1
ATOM 694 O O . GLU A 1 88 ? -2.701 -4.435 -2.436 1.00 98.62 88 GLU A O 1
ATOM 699 N N . LEU A 1 89 ? -3.039 -3.141 -4.257 1.00 98.38 89 LEU A N 1
ATOM 700 C CA . LEU A 1 89 ? -2.593 -4.134 -5.223 1.00 98.38 89 LEU A CA 1
ATOM 701 C C . LEU A 1 89 ? -1.130 -4.516 -4.980 1.00 98.38 89 LEU A C 1
ATOM 703 O O . LEU A 1 89 ? -0.788 -5.694 -5.079 1.00 98.38 89 LEU A O 1
ATOM 707 N N . SER A 1 90 ? -0.278 -3.554 -4.616 1.00 98.56 90 SER A N 1
ATOM 708 C CA . SER A 1 90 ? 1.136 -3.814 -4.324 1.00 98.56 90 SER A CA 1
ATOM 709 C C . SER A 1 90 ? 1.310 -4.691 -3.085 1.00 98.56 90 SER A C 1
ATOM 711 O O . SER A 1 90 ? 1.977 -5.725 -3.143 1.00 98.56 90 SER A O 1
ATOM 713 N N . LEU A 1 91 ? 0.656 -4.322 -1.978 1.00 98.62 91 LEU A N 1
ATOM 714 C CA . LEU A 1 91 ? 0.694 -5.077 -0.727 1.00 98.62 91 LEU A CA 1
ATOM 715 C C . LEU A 1 91 ? 0.142 -6.488 -0.897 1.00 98.62 91 LEU A C 1
ATOM 717 O O . LEU A 1 91 ? 0.736 -7.434 -0.376 1.00 98.62 91 LEU A O 1
ATOM 721 N N . ARG A 1 92 ? -0.976 -6.628 -1.615 1.00 98.44 92 ARG A N 1
ATOM 722 C CA . ARG A 1 92 ? -1.582 -7.922 -1.924 1.00 98.44 92 ARG A CA 1
ATOM 723 C C . ARG A 1 92 ? -0.651 -8.777 -2.769 1.00 98.44 92 ARG A C 1
ATOM 725 O O . ARG A 1 92 ? -0.390 -9.917 -2.405 1.00 98.44 92 ARG A O 1
ATOM 732 N N . THR A 1 93 ? -0.124 -8.231 -3.863 1.00 98.50 93 THR A N 1
ATOM 733 C CA . THR A 1 93 ? 0.746 -8.979 -4.781 1.00 98.50 93 THR A CA 1
ATOM 734 C C . THR A 1 93 ? 1.959 -9.533 -4.041 1.00 98.50 93 THR A C 1
ATOM 736 O O . THR A 1 93 ? 2.195 -10.736 -4.090 1.00 98.50 93 THR A O 1
ATOM 739 N N . TRP A 1 94 ? 2.668 -8.699 -3.276 1.00 98.62 94 TRP A N 1
ATOM 740 C CA . TRP A 1 94 ? 3.819 -9.140 -2.486 1.00 98.62 94 TRP A CA 1
ATOM 741 C C . TRP A 1 94 ? 3.458 -10.174 -1.414 1.00 98.62 94 TRP A C 1
ATOM 743 O O . TRP A 1 94 ? 4.104 -11.216 -1.311 1.00 98.62 94 TRP A O 1
ATOM 753 N N . GLN A 1 95 ? 2.432 -9.909 -0.598 1.00 98.69 95 GLN A N 1
ATOM 754 C CA . GLN A 1 95 ? 2.070 -10.807 0.504 1.00 98.69 95 GLN A CA 1
ATOM 755 C C . GLN A 1 95 ? 1.524 -12.151 0.008 1.00 98.69 95 GLN A C 1
ATOM 757 O O . GLN A 1 95 ? 1.709 -13.160 0.684 1.00 98.69 95 GLN A O 1
ATOM 762 N N . CYS A 1 96 ? 0.882 -12.194 -1.158 1.00 98.38 96 CYS A N 1
ATOM 763 C CA . CYS A 1 96 ? 0.251 -13.397 -1.703 1.00 98.38 96 CYS A CA 1
ATOM 764 C C . CYS A 1 96 ? 1.136 -14.144 -2.722 1.00 98.38 96 CYS A C 1
ATOM 766 O O . CYS A 1 96 ? 0.627 -14.917 -3.526 1.00 98.38 96 CYS A O 1
ATOM 768 N N . GLY A 1 97 ? 2.460 -13.933 -2.690 1.00 97.06 97 GLY A N 1
ATOM 769 C CA . GLY A 1 97 ? 3.434 -14.740 -3.440 1.00 97.06 97 GLY A CA 1
ATOM 770 C C . GLY A 1 97 ? 3.812 -14.217 -4.829 1.00 97.06 97 GLY A C 1
ATOM 771 O O . GLY A 1 97 ? 4.587 -14.866 -5.526 1.00 97.06 97 GLY A O 1
ATOM 772 N N . GLY A 1 98 ? 3.302 -13.052 -5.226 1.00 97.06 98 GLY A N 1
ATOM 773 C CA . GLY A 1 98 ? 3.734 -12.344 -6.427 1.00 97.06 98 GLY A CA 1
ATOM 774 C C . GLY A 1 98 ? 4.950 -11.443 -6.188 1.00 97.06 98 GLY A C 1
ATOM 775 O O . GLY A 1 98 ? 5.485 -11.338 -5.083 1.00 97.06 98 GLY A O 1
ATOM 776 N N . ARG A 1 99 ? 5.364 -10.750 -7.252 1.00 96.44 99 ARG A N 1
ATOM 777 C CA . ARG A 1 99 ? 6.433 -9.744 -7.248 1.00 96.44 99 ARG A CA 1
ATOM 778 C C . ARG A 1 99 ? 5.919 -8.478 -7.925 1.00 96.44 99 ARG A C 1
ATOM 780 O O . ARG A 1 99 ? 5.129 -8.560 -8.863 1.00 96.44 99 ARG A O 1
ATOM 787 N N . VAL A 1 100 ? 6.355 -7.319 -7.444 1.00 97.56 100 VAL A N 1
ATOM 788 C CA . VAL A 1 100 ? 6.045 -6.022 -8.057 1.00 97.56 100 VAL A CA 1
ATOM 789 C C . VAL A 1 100 ? 7.344 -5.400 -8.533 1.00 97.56 100 VAL A C 1
ATOM 791 O O . VAL A 1 100 ? 8.311 -5.327 -7.772 1.00 97.56 100 VAL A O 1
ATOM 794 N N . GLU A 1 101 ? 7.374 -4.970 -9.793 1.00 94.88 101 GLU A N 1
ATOM 795 C CA . GLU A 1 101 ? 8.612 -4.574 -10.457 1.00 94.88 101 GLU A CA 1
ATOM 796 C C . GLU A 1 101 ? 8.463 -3.297 -11.283 1.00 94.88 101 GLU A C 1
ATOM 798 O O . GLU A 1 101 ? 7.413 -3.024 -11.866 1.00 94.88 101 GLU A O 1
ATOM 803 N N . ILE A 1 102 ? 9.558 -2.545 -11.370 1.00 91.88 102 ILE A N 1
ATOM 804 C CA . ILE A 1 102 ? 9.767 -1.496 -12.366 1.00 91.88 102 ILE A CA 1
ATOM 805 C C . ILE A 1 102 ? 10.683 -2.062 -13.445 1.00 91.88 102 ILE A C 1
ATOM 807 O O . ILE A 1 102 ? 11.771 -2.554 -13.147 1.00 91.88 102 ILE A O 1
ATOM 811 N N . VAL A 1 103 ? 10.256 -1.942 -14.701 1.00 90.81 103 VAL A N 1
ATOM 812 C CA . VAL A 1 103 ? 11.004 -2.385 -15.882 1.00 90.81 103 VAL A CA 1
ATOM 813 C C . VAL A 1 103 ? 11.541 -1.145 -16.609 1.00 90.81 103 VAL A C 1
ATOM 815 O O . VAL A 1 103 ? 10.768 -0.489 -17.310 1.00 90.81 103 VAL A O 1
ATOM 818 N N . PRO A 1 104 ? 12.829 -0.773 -16.449 1.00 86.44 104 PRO A N 1
ATOM 819 C CA . PRO A 1 104 ? 13.336 0.515 -16.939 1.00 86.44 104 PRO A CA 1
ATOM 820 C C . PRO A 1 104 ? 13.275 0.689 -18.464 1.00 86.44 104 PRO A C 1
ATOM 822 O O . PRO A 1 104 ? 13.164 1.816 -18.946 1.00 86.44 104 PRO A O 1
ATOM 825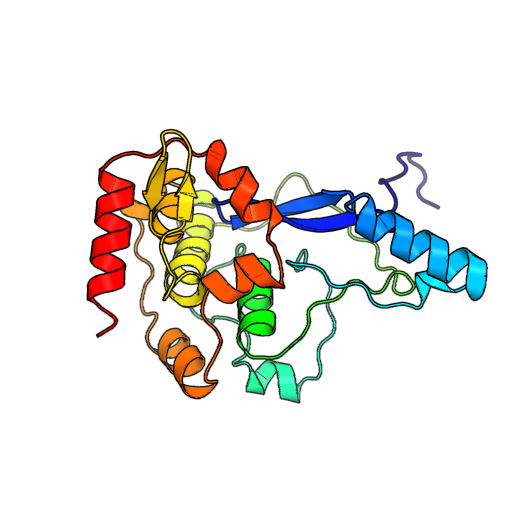 N N . CYS A 1 105 ? 13.323 -0.403 -19.235 1.00 86.75 105 CYS A N 1
ATOM 826 C CA . CYS A 1 105 ? 13.188 -0.359 -20.692 1.00 86.75 105 CYS A CA 1
ATOM 827 C C . CYS A 1 105 ? 11.755 -0.054 -21.171 1.00 86.75 105 CYS A C 1
ATOM 829 O O . CYS A 1 105 ? 11.572 0.358 -22.315 1.00 86.75 105 CYS A O 1
ATOM 831 N N . SER A 1 106 ? 10.743 -0.206 -20.309 1.00 89.00 106 SER A N 1
ATOM 832 C CA . SER A 1 106 ? 9.345 0.103 -20.615 1.00 89.00 106 SER A CA 1
ATOM 833 C C . SER A 1 106 ? 9.004 1.528 -20.181 1.00 89.00 106 SER A C 1
ATOM 835 O O . SER A 1 106 ? 8.650 1.777 -19.029 1.00 89.00 106 SER A O 1
ATOM 837 N N . GLN A 1 107 ? 9.077 2.474 -21.117 1.00 87.56 107 GLN A N 1
ATOM 838 C CA . GLN A 1 107 ? 8.839 3.891 -20.841 1.00 87.56 107 GLN A CA 1
ATOM 839 C C . GLN A 1 107 ? 7.427 4.319 -21.251 1.00 87.56 107 GLN A C 1
ATOM 841 O O . GLN A 1 107 ? 7.061 4.269 -22.424 1.00 87.56 107 GLN A O 1
ATOM 846 N N . VAL A 1 108 ? 6.647 4.795 -20.280 1.00 88.56 108 VAL A N 1
ATOM 847 C CA . VAL A 1 108 ? 5.318 5.380 -20.496 1.00 88.56 108 VAL A CA 1
ATOM 848 C C . VAL A 1 108 ? 5.296 6.759 -19.851 1.00 88.56 108 VAL A C 1
ATOM 850 O O . VAL A 1 108 ? 5.488 6.891 -18.644 1.00 88.56 108 VAL A O 1
ATOM 853 N N . ALA A 1 109 ? 5.074 7.799 -20.654 1.00 88.19 109 ALA A N 1
ATOM 854 C CA . ALA A 1 109 ? 4.975 9.161 -20.147 1.00 88.19 109 ALA A CA 1
ATOM 855 C C . ALA A 1 109 ? 3.599 9.400 -19.512 1.00 88.19 109 ALA A C 1
ATOM 857 O O . ALA A 1 109 ? 2.565 9.119 -20.118 1.00 88.19 109 ALA A O 1
ATOM 858 N N . HIS A 1 110 ? 3.588 9.967 -18.307 1.00 86.19 110 HIS A N 1
ATOM 859 C CA . HIS A 1 110 ? 2.373 10.367 -17.607 1.00 86.19 110 HIS A CA 1
ATOM 860 C C . HIS A 1 110 ? 2.355 11.886 -17.422 1.00 86.19 110 HIS A C 1
ATOM 862 O O . HIS A 1 110 ? 3.307 12.466 -16.899 1.00 86.19 110 HIS A O 1
ATOM 868 N N . LEU A 1 111 ? 1.260 12.537 -17.822 1.00 86.88 111 LEU A N 1
ATOM 869 C CA . LEU A 1 111 ? 1.050 13.958 -17.559 1.00 86.88 111 LEU A CA 1
ATOM 870 C C . LEU A 1 111 ? 0.511 14.132 -16.136 1.00 86.88 111 LEU A C 1
ATOM 872 O O . LEU A 1 111 ? -0.687 13.972 -15.892 1.00 86.88 111 LEU A O 1
ATOM 876 N N . PHE A 1 112 ? 1.400 14.452 -15.198 1.00 82.12 112 PHE A N 1
ATOM 877 C CA . PHE A 1 112 ? 1.010 14.778 -13.829 1.00 82.12 112 PHE A CA 1
ATOM 878 C C . PHE A 1 112 ? 0.157 16.050 -13.800 1.00 82.12 112 PHE A C 1
ATOM 880 O O . PHE A 1 112 ? 0.422 17.009 -14.522 1.00 82.12 112 PHE A O 1
ATOM 887 N N . ARG A 1 113 ? -0.897 16.032 -12.982 1.00 80.88 113 ARG A N 1
ATOM 888 C CA . ARG A 1 113 ? -1.830 17.148 -12.806 1.00 80.88 113 ARG A CA 1
ATOM 889 C C . ARG A 1 113 ? -1.857 17.541 -11.339 1.00 80.88 113 ARG A C 1
ATOM 891 O O . ARG A 1 113 ? -1.939 16.661 -10.485 1.00 80.88 113 ARG A O 1
ATOM 898 N N . ASP A 1 114 ? -1.899 18.840 -11.071 1.00 77.38 114 ASP A N 1
ATOM 899 C CA . ASP A 1 114 ? -1.996 19.363 -9.702 1.00 77.38 114 ASP A CA 1
ATOM 900 C C . ASP A 1 114 ? -3.394 19.161 -9.098 1.00 77.38 114 ASP A C 1
ATOM 902 O O . ASP A 1 114 ? -3.566 19.093 -7.880 1.00 77.38 114 ASP A O 1
ATOM 906 N N . GLN A 1 115 ? -4.415 19.041 -9.952 1.00 76.19 115 GLN A N 1
ATOM 907 C CA . GLN A 1 115 ? -5.807 18.871 -9.546 1.00 76.19 115 GLN A CA 1
ATOM 908 C C . GLN A 1 115 ? -6.462 17.697 -10.273 1.00 76.19 115 GLN A C 1
ATOM 910 O O . GLN A 1 115 ? -6.263 17.480 -11.472 1.00 76.19 115 GLN A O 1
ATOM 915 N N . HIS A 1 116 ? -7.280 16.940 -9.540 1.00 75.56 116 HIS A N 1
ATOM 916 C CA . HIS A 1 116 ? -8.102 15.893 -10.134 1.00 75.56 116 HIS A CA 1
ATOM 917 C C . HIS A 1 116 ? -9.407 16.494 -10.669 1.00 75.56 116 HIS A C 1
ATOM 919 O O . HIS A 1 116 ? -10.078 17.210 -9.929 1.00 75.56 116 HIS A O 1
ATOM 925 N N . PRO A 1 117 ? -9.819 16.159 -11.902 1.00 80.38 117 PRO A N 1
ATOM 926 C CA . PRO A 1 117 ? -11.054 16.672 -12.499 1.00 80.38 117 PRO A CA 1
ATOM 927 C C . PRO A 1 117 ? -12.322 15.955 -11.993 1.00 80.38 117 PRO A C 1
ATOM 929 O O . PRO A 1 117 ? -13.403 16.171 -12.534 1.00 80.38 117 PRO A O 1
ATOM 932 N N . TYR A 1 118 ? -12.201 15.056 -11.012 1.00 83.69 118 TYR A N 1
ATOM 933 C CA . TYR A 1 118 ? -13.305 14.230 -10.524 1.00 83.69 118 TYR A CA 1
ATOM 934 C C . TYR A 1 118 ? -14.114 14.944 -9.443 1.00 83.69 118 TYR A C 1
ATOM 936 O O . TYR A 1 118 ? -13.567 15.646 -8.592 1.00 83.69 118 TYR A O 1
ATOM 944 N N . ILE A 1 119 ? -15.420 14.687 -9.436 1.00 86.50 119 ILE A N 1
ATOM 945 C CA . ILE A 1 119 ? -16.316 15.105 -8.360 1.00 86.50 119 ILE A CA 1
ATOM 946 C C . ILE A 1 119 ? -16.276 14.031 -7.273 1.00 86.50 119 ILE A C 1
ATOM 948 O O . ILE A 1 119 ? -16.477 12.855 -7.562 1.00 86.50 119 ILE A O 1
ATOM 952 N N . PHE A 1 120 ? -16.037 14.444 -6.029 1.00 91.38 120 PHE A N 1
ATOM 953 C CA . PHE A 1 120 ? -16.042 13.571 -4.854 1.00 91.38 120 PHE A CA 1
ATOM 954 C C . PHE A 1 120 ? -17.266 13.904 -3.991 1.00 91.38 120 PHE A C 1
ATOM 956 O O . PHE A 1 120 ? -17.194 14.881 -3.242 1.00 91.38 120 PHE A O 1
ATOM 963 N N . PRO A 1 121 ? -18.373 13.137 -4.076 1.00 89.81 121 PRO A N 1
ATOM 964 C CA . PRO A 1 121 ? -19.622 13.456 -3.379 1.00 89.81 121 PRO A CA 1
ATOM 965 C C . PRO A 1 121 ? -19.446 13.612 -1.864 1.00 89.81 121 PRO A C 1
ATOM 967 O O . PRO A 1 121 ? -19.938 14.573 -1.285 1.00 89.81 121 PRO A O 1
ATOM 970 N N . ASP A 1 122 ? -18.652 12.729 -1.254 1.00 88.31 122 ASP A N 1
ATOM 971 C CA . ASP A 1 122 ? -18.369 12.726 0.190 1.00 88.31 122 ASP A CA 1
ATOM 972 C C . ASP A 1 122 ? -17.119 13.548 0.565 1.00 88.31 122 ASP A C 1
ATOM 974 O O . ASP A 1 122 ? -16.626 13.508 1.696 1.00 88.31 122 ASP A O 1
ATOM 978 N N . GLY A 1 123 ? -16.564 14.283 -0.401 1.00 93.06 123 GLY A N 1
ATOM 979 C CA . GLY A 1 123 ? -15.297 14.991 -0.282 1.00 93.06 123 GLY A CA 1
ATOM 980 C C . GLY A 1 123 ? -14.082 14.108 -0.581 1.00 93.06 123 GLY A C 1
ATOM 981 O O . GLY A 1 123 ? -14.010 12.923 -0.235 1.00 93.06 123 GLY A O 1
ATOM 982 N N . ARG A 1 124 ? -13.079 14.714 -1.230 1.00 92.19 124 ARG A N 1
ATOM 983 C CA . ARG A 1 124 ? -11.853 14.032 -1.680 1.00 92.19 124 ARG A CA 1
ATOM 984 C C . ARG A 1 124 ? -11.119 13.348 -0.528 1.00 92.19 124 ARG A C 1
ATOM 986 O O . ARG A 1 124 ? -10.778 12.174 -0.629 1.00 92.19 124 ARG A O 1
ATOM 993 N N . GLN A 1 125 ? -10.899 14.068 0.572 1.00 93.31 125 GLN A N 1
ATOM 994 C CA . GLN A 1 125 ? -10.141 13.537 1.705 1.00 93.31 125 GLN A CA 1
ATOM 995 C C . GLN A 1 125 ? -10.866 12.369 2.382 1.00 93.31 125 GLN A C 1
ATOM 997 O O . GLN A 1 125 ? -10.231 11.367 2.692 1.00 93.31 125 GLN A O 1
ATOM 1002 N N . THR A 1 126 ? -12.184 12.466 2.569 1.00 95.88 126 THR A N 1
ATOM 1003 C CA . THR A 1 126 ? -13.002 11.384 3.134 1.00 95.88 126 THR A CA 1
ATOM 1004 C C . THR A 1 126 ? -12.935 10.132 2.267 1.00 95.88 126 THR A C 1
ATOM 1006 O O . THR A 1 126 ? -12.694 9.044 2.787 1.00 95.88 126 THR A O 1
ATOM 1009 N N . THR A 1 127 ? -13.073 10.296 0.948 1.00 96.50 127 THR A N 1
ATOM 1010 C CA . THR A 1 127 ? -13.017 9.203 -0.036 1.00 96.50 127 THR A CA 1
ATOM 1011 C C . THR A 1 127 ? -11.663 8.488 0.001 1.00 96.50 127 THR A C 1
ATOM 1013 O O . THR A 1 127 ? -11.600 7.272 0.180 1.00 96.50 127 THR A O 1
ATOM 1016 N N . ILE A 1 128 ? -10.564 9.245 -0.076 1.00 96.25 128 ILE A N 1
ATOM 1017 C CA . ILE A 1 128 ? -9.205 8.685 -0.047 1.00 96.25 128 ILE A CA 1
ATOM 1018 C C . ILE A 1 128 ? -8.927 8.017 1.304 1.00 96.25 128 ILE A C 1
ATOM 1020 O O . ILE A 1 128 ? -8.460 6.881 1.349 1.00 96.25 128 ILE A O 1
ATOM 1024 N N . THR A 1 129 ? -9.246 8.683 2.420 1.00 97.88 129 THR A N 1
ATOM 1025 C CA . THR A 1 129 ? -9.033 8.117 3.758 1.00 97.88 129 THR A CA 1
ATOM 1026 C C . THR A 1 129 ? -9.843 6.836 3.954 1.00 97.88 129 THR A C 1
ATOM 1028 O O . THR A 1 129 ? -9.336 5.885 4.551 1.00 97.88 129 THR A O 1
ATOM 1031 N N . ARG A 1 130 ? -11.078 6.771 3.437 1.00 98.06 130 ARG A N 1
ATOM 1032 C CA . ARG A 1 130 ? -11.886 5.549 3.443 1.00 98.06 130 ARG A CA 1
ATOM 1033 C C . ARG A 1 130 ? -11.161 4.423 2.712 1.00 98.06 130 ARG A C 1
ATOM 1035 O O . ARG A 1 130 ? -10.974 3.365 3.312 1.00 98.06 130 ARG A O 1
ATOM 1042 N N . ASN A 1 131 ? -10.738 4.641 1.467 1.00 98.38 131 ASN A N 1
ATOM 1043 C CA . ASN A 1 131 ? -10.056 3.619 0.671 1.00 98.38 131 ASN A CA 1
ATOM 1044 C C . ASN A 1 131 ? -8.768 3.145 1.357 1.00 98.38 131 ASN A C 1
ATOM 1046 O O . ASN A 1 131 ? -8.590 1.947 1.561 1.00 98.38 131 ASN A O 1
ATOM 1050 N N . LEU A 1 132 ? -7.920 4.066 1.821 1.00 98.56 132 LEU A N 1
ATOM 1051 C CA . LEU A 1 132 ? -6.681 3.729 2.530 1.00 98.56 132 LEU A CA 1
ATOM 1052 C C . LEU A 1 132 ? -6.940 2.990 3.849 1.00 98.56 132 LEU A C 1
ATOM 1054 O O . LEU A 1 132 ? -6.208 2.064 4.188 1.00 98.56 132 LEU A O 1
ATOM 1058 N N . LYS A 1 133 ? -8.021 3.311 4.572 1.00 98.31 133 LYS A N 1
ATOM 1059 C CA . LYS A 1 133 ? -8.417 2.548 5.766 1.00 98.31 133 LYS A CA 1
ATOM 1060 C C . LYS A 1 133 ? -8.835 1.118 5.413 1.00 98.31 133 LYS A C 1
ATOM 1062 O O . LYS A 1 133 ? -8.549 0.213 6.198 1.00 98.31 133 LYS A O 1
ATOM 1067 N N . ARG A 1 134 ? -9.480 0.890 4.257 1.00 98.38 134 ARG A N 1
ATOM 1068 C CA . ARG A 1 134 ? -9.759 -0.471 3.752 1.00 98.38 134 ARG A CA 1
ATOM 1069 C C . ARG A 1 134 ? -8.451 -1.230 3.520 1.00 98.38 134 ARG A C 1
ATOM 1071 O O . ARG A 1 134 ? -8.321 -2.346 4.018 1.00 98.38 134 ARG A O 1
ATOM 1078 N N . VAL A 1 135 ? -7.462 -0.592 2.883 1.00 98.56 135 VAL A N 1
ATOM 1079 C CA . VAL A 1 135 ? -6.116 -1.167 2.691 1.00 98.56 135 VAL A CA 1
ATOM 1080 C C . VAL A 1 135 ? -5.482 -1.536 4.026 1.00 98.56 135 VAL A C 1
ATOM 1082 O O . VAL A 1 135 ? -5.116 -2.690 4.233 1.00 98.56 135 VAL A O 1
ATOM 1085 N N . ALA A 1 136 ? -5.411 -0.585 4.957 1.00 98.31 136 ALA A N 1
ATOM 1086 C CA . ALA A 1 136 ? -4.763 -0.777 6.246 1.00 98.31 136 ALA A CA 1
ATOM 1087 C C . ALA A 1 136 ? -5.391 -1.933 7.042 1.00 98.31 136 ALA A C 1
ATOM 1089 O O . ALA A 1 136 ? -4.691 -2.793 7.574 1.00 98.31 136 ALA A O 1
ATOM 1090 N N . LYS A 1 137 ? -6.727 -2.001 7.079 1.00 97.31 137 LYS A N 1
ATOM 1091 C CA . LYS A 1 137 ? -7.466 -3.035 7.818 1.00 97.31 137 LYS A CA 1
ATOM 1092 C C . LYS A 1 137 ? -7.314 -4.440 7.245 1.00 97.31 137 LYS A C 1
ATOM 1094 O O . LYS A 1 137 ? -7.371 -5.390 8.017 1.00 97.31 137 LYS A O 1
ATOM 1099 N N . VAL A 1 138 ? -7.169 -4.582 5.929 1.00 97.81 138 VAL A N 1
ATOM 1100 C CA . VAL A 1 138 ? -7.032 -5.898 5.288 1.00 97.81 138 VAL A CA 1
ATOM 1101 C C . VAL A 1 138 ? -5.572 -6.323 5.220 1.00 97.81 138 VAL A C 1
ATOM 1103 O O . VAL A 1 138 ? -5.265 -7.479 5.495 1.00 97.81 138 VAL A O 1
ATOM 1106 N N . TRP A 1 139 ? -4.670 -5.409 4.859 1.00 98.19 139 TRP A N 1
ATOM 1107 C CA . TRP A 1 139 ? -3.316 -5.749 4.425 1.00 98.19 139 TRP A CA 1
ATOM 1108 C C . TRP A 1 139 ? -2.221 -5.474 5.456 1.00 98.19 139 TRP A C 1
ATOM 1110 O O . TRP A 1 139 ? -1.176 -6.111 5.359 1.00 98.19 139 TRP A O 1
ATOM 1120 N N . MET A 1 140 ? -2.457 -4.633 6.473 1.00 97.25 140 MET A N 1
ATOM 1121 C CA . MET A 1 140 ? -1.481 -4.370 7.549 1.00 97.25 140 MET A CA 1
ATOM 1122 C C . MET A 1 140 ? -1.660 -5.270 8.784 1.00 97.25 140 MET A C 1
ATOM 1124 O O . MET A 1 140 ? -0.997 -5.064 9.801 1.00 97.25 140 MET A O 1
ATOM 1128 N N . GLN A 1 141 ? -2.566 -6.252 8.718 1.00 89.75 141 GLN A N 1
ATOM 1129 C CA . GLN A 1 141 ? -2.840 -7.211 9.792 1.00 89.75 141 GLN A CA 1
ATOM 1130 C C . GLN A 1 141 ? -3.062 -8.628 9.235 1.00 89.75 141 GLN A C 1
ATOM 1132 O O . GLN A 1 141 ? -3.661 -8.754 8.171 1.00 89.75 141 GLN A O 1
ATOM 1137 N N . PRO A 1 142 ? -2.648 -9.697 9.938 1.00 91.81 142 PRO A N 1
ATOM 1138 C CA . PRO A 1 142 ? -1.912 -9.673 11.201 1.00 91.81 142 PRO A CA 1
ATOM 1139 C C . PRO A 1 142 ? -0.489 -9.119 11.029 1.00 91.81 142 PRO A C 1
ATOM 1141 O O . PRO A 1 142 ? 0.060 -9.093 9.925 1.00 91.81 142 PRO A O 1
ATOM 1144 N N . ALA A 1 143 ? 0.089 -8.641 12.128 1.00 93.06 143 ALA A N 1
ATOM 1145 C CA . ALA A 1 143 ? 1.459 -8.144 12.196 1.00 93.06 143 ALA A CA 1
ATOM 1146 C C . ALA A 1 143 ? 1.971 -8.213 13.640 1.00 93.06 143 ALA A C 1
ATOM 1148 O O . ALA A 1 143 ? 1.222 -7.924 14.572 1.00 93.06 143 ALA A O 1
ATOM 1149 N N . SER A 1 144 ? 3.243 -8.556 13.812 1.00 94.88 144 SER A N 1
ATOM 1150 C CA . SER A 1 144 ? 3.986 -8.328 15.049 1.00 94.88 144 SER A CA 1
ATOM 1151 C C . SER A 1 144 ? 4.156 -6.833 15.301 1.00 94.88 144 SER A C 1
ATOM 1153 O O . SER A 1 144 ? 4.250 -6.039 14.359 1.00 94.88 144 SER A O 1
ATOM 1155 N N . GLU A 1 145 ? 4.223 -6.463 16.576 1.00 95.62 145 GLU A N 1
ATOM 1156 C CA . GLU A 1 145 ? 4.590 -5.109 16.973 1.00 95.62 145 GLU A CA 1
ATOM 1157 C C . GLU A 1 145 ? 6.012 -4.771 16.503 1.00 95.62 145 GLU A C 1
ATOM 1159 O O . GLU A 1 145 ? 6.875 -5.648 16.407 1.00 95.62 145 GLU A O 1
ATOM 1164 N N . ILE A 1 146 ? 6.253 -3.493 16.216 1.00 95.06 146 ILE A N 1
ATOM 1165 C CA . ILE A 1 146 ? 7.572 -2.965 15.862 1.00 95.06 146 ILE A CA 1
ATOM 1166 C C . ILE A 1 146 ? 7.995 -1.894 16.861 1.00 95.06 146 ILE A C 1
ATOM 1168 O O . ILE A 1 146 ? 7.152 -1.189 17.422 1.00 95.06 146 ILE A O 1
ATOM 1172 N N . ASN A 1 147 ? 9.303 -1.790 17.090 1.00 94.06 147 ASN A N 1
ATOM 1173 C CA . ASN A 1 147 ? 9.869 -0.796 17.987 1.00 94.06 147 ASN A CA 1
ATOM 1174 C C . ASN A 1 147 ? 9.899 0.585 17.321 1.00 94.06 147 ASN A C 1
ATOM 1176 O O . ASN A 1 147 ? 10.359 0.727 16.187 1.00 94.06 147 ASN A O 1
ATOM 1180 N N . VAL A 1 148 ? 9.430 1.599 18.039 1.00 93.25 148 VAL A N 1
ATOM 1181 C CA . VAL A 1 148 ? 9.379 2.991 17.581 1.00 93.25 148 VAL A CA 1
ATOM 1182 C C . VAL A 1 148 ? 10.051 3.923 18.587 1.00 93.25 148 VAL A C 1
ATOM 1184 O O . VAL A 1 148 ? 10.569 3.493 19.624 1.00 93.25 148 VAL A O 1
ATOM 1187 N N . ARG A 1 149 ? 10.044 5.224 18.285 1.00 86.25 149 ARG A N 1
ATOM 1188 C CA . ARG A 1 149 ? 10.706 6.253 19.086 1.00 86.25 149 ARG A CA 1
ATOM 1189 C C . ARG A 1 149 ? 10.264 6.176 20.548 1.00 86.25 149 ARG A C 1
ATOM 1191 O O . ARG A 1 149 ? 9.084 6.032 20.852 1.00 86.25 149 ARG A O 1
ATOM 1198 N N . GLY A 1 150 ? 11.232 6.274 21.458 1.00 83.75 150 GLY A N 1
ATOM 1199 C CA . GLY A 1 150 ? 10.990 6.124 22.896 1.00 83.75 150 GLY A CA 1
ATOM 1200 C C . GLY A 1 150 ? 10.923 4.670 23.377 1.00 83.75 150 GLY A C 1
ATOM 1201 O O . GLY A 1 150 ? 10.585 4.442 24.533 1.00 83.75 150 GLY A O 1
ATOM 1202 N N . GLY A 1 151 ? 11.256 3.692 22.525 1.00 88.50 151 GLY A N 1
ATOM 1203 C CA . GLY A 1 151 ? 11.352 2.277 22.897 1.00 88.50 151 GLY A CA 1
ATOM 1204 C C . GLY A 1 151 ? 10.008 1.549 22.980 1.00 88.50 151 GLY A C 1
ATOM 1205 O O . GLY A 1 151 ? 9.960 0.416 23.458 1.00 88.50 151 GLY A O 1
ATOM 1206 N N . LEU A 1 152 ? 8.924 2.175 22.516 1.00 92.44 152 LEU A N 1
ATOM 1207 C CA . LEU A 1 152 ? 7.587 1.590 22.523 1.00 92.44 152 LEU A CA 1
ATOM 1208 C C . LEU A 1 152 ? 7.452 0.529 21.423 1.00 92.44 152 LEU A C 1
ATOM 1210 O O . LEU A 1 152 ? 7.960 0.705 20.319 1.00 92.44 152 LEU A O 1
ATOM 1214 N N . TRP A 1 153 ? 6.727 -0.549 21.711 1.00 95.00 153 TRP A N 1
ATOM 1215 C CA . TRP A 1 153 ? 6.335 -1.555 20.725 1.00 95.00 153 TRP A CA 1
ATOM 1216 C C . TRP A 1 153 ? 4.879 -1.332 20.327 1.00 95.00 153 TRP A C 1
ATOM 1218 O O . TRP A 1 153 ? 3.998 -1.260 21.185 1.00 95.00 153 TRP A O 1
ATOM 1228 N N . VAL A 1 154 ? 4.631 -1.155 19.027 1.00 95.56 154 VAL A N 1
ATOM 1229 C CA . VAL A 1 154 ? 3.292 -0.849 18.507 1.00 95.56 154 VAL A CA 1
ATOM 1230 C C . VAL A 1 154 ? 2.939 -1.696 17.299 1.00 95.56 154 VAL A C 1
ATOM 1232 O O . VAL A 1 154 ? 3.787 -2.020 16.468 1.00 95.56 154 VAL A O 1
ATOM 1235 N N . LEU A 1 155 ? 1.653 -2.018 17.162 1.00 96.56 155 LEU A N 1
ATOM 1236 C CA . LEU A 1 155 ? 1.130 -2.619 15.940 1.00 96.56 155 LEU A CA 1
ATOM 1237 C C . LEU A 1 155 ? 1.287 -1.631 14.772 1.00 96.56 155 LEU A C 1
ATOM 1239 O O . LEU A 1 155 ? 0.878 -0.478 14.918 1.00 96.56 155 LEU A O 1
ATOM 1243 N N . PRO A 1 156 ? 1.749 -2.070 13.587 1.00 97.12 156 PRO A N 1
ATOM 1244 C CA . PRO A 1 156 ? 1.854 -1.213 12.403 1.00 97.12 156 PRO A CA 1
ATOM 1245 C C . PRO A 1 156 ? 0.561 -0.468 12.043 1.00 97.12 156 PRO A C 1
ATOM 1247 O O . PRO A 1 156 ? 0.599 0.667 11.575 1.00 97.12 156 PRO A O 1
ATOM 1250 N N . LEU A 1 157 ? -0.609 -1.059 12.320 1.00 97.62 157 LEU A N 1
ATOM 1251 C CA . LEU A 1 157 ? -1.893 -0.387 12.103 1.00 97.62 157 LEU A CA 1
ATOM 1252 C C . LEU A 1 157 ? -2.058 0.890 12.957 1.00 97.62 157 LEU A C 1
ATOM 1254 O O . LEU A 1 157 ? -2.751 1.815 12.541 1.00 97.62 157 LEU A O 1
ATOM 1258 N N . ALA A 1 158 ? -1.427 0.966 14.133 1.00 97.56 158 ALA A N 1
ATOM 1259 C CA . ALA A 1 158 ? -1.460 2.168 14.966 1.00 97.56 158 ALA A CA 1
ATOM 1260 C C . ALA A 1 158 ? -0.738 3.339 14.296 1.00 97.56 158 ALA A C 1
ATOM 1262 O O . ALA A 1 158 ? -1.208 4.468 14.395 1.00 97.56 158 ALA A O 1
ATOM 1263 N N . LEU A 1 159 ? 0.347 3.064 13.567 1.00 98.00 159 LEU A N 1
ATOM 1264 C CA . LEU A 1 159 ? 1.084 4.080 12.817 1.00 98.00 159 LEU A CA 1
ATOM 1265 C C . LEU A 1 159 ? 0.209 4.668 11.710 1.00 98.00 159 LEU A C 1
ATOM 1267 O O . LEU A 1 159 ? 0.125 5.883 11.592 1.00 98.00 159 LEU A O 1
ATOM 1271 N N . PHE A 1 160 ? -0.560 3.836 11.000 1.00 98.38 160 PHE A N 1
ATOM 1272 C CA . PHE A 1 160 ? -1.549 4.330 10.037 1.00 98.38 160 PHE A CA 1
ATOM 1273 C C . PHE A 1 160 ? -2.605 5.235 10.678 1.00 98.38 160 PHE A C 1
ATOM 1275 O O . PHE A 1 160 ? -2.895 6.318 10.168 1.00 98.38 160 PHE A O 1
ATOM 1282 N N . PHE A 1 161 ? -3.182 4.816 11.807 1.00 98.31 161 PHE A N 1
ATOM 1283 C CA . PHE A 1 161 ? -4.173 5.635 12.504 1.00 98.31 161 PHE A CA 1
ATOM 1284 C C . PHE A 1 161 ? -3.593 6.947 13.028 1.00 98.31 161 PHE A C 1
ATOM 1286 O O . PHE A 1 161 ? -4.291 7.961 13.007 1.00 98.31 161 PHE A O 1
ATOM 1293 N N . ALA A 1 162 ? -2.334 6.934 13.464 1.00 98.00 162 ALA A N 1
ATOM 1294 C CA . ALA A 1 162 ? -1.637 8.120 13.927 1.00 98.00 162 ALA A CA 1
ATOM 1295 C C . ALA A 1 162 ? -1.328 9.086 12.774 1.0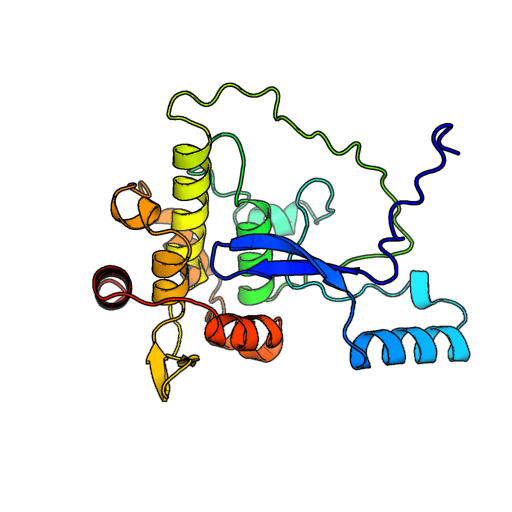0 98.00 162 ALA A C 1
ATOM 1297 O O . ALA A 1 162 ? -1.621 10.274 12.872 1.00 98.00 162 ALA A O 1
ATOM 1298 N N . SER A 1 163 ? -0.838 8.571 11.644 1.00 97.94 163 SER A N 1
ATOM 1299 C CA . SER A 1 163 ? -0.543 9.365 10.448 1.00 97.94 163 SER A CA 1
ATOM 1300 C C . SER A 1 163 ? -1.801 9.840 9.706 1.00 97.94 163 SER A C 1
ATOM 1302 O O . SER A 1 163 ? -1.755 10.829 8.977 1.00 97.94 163 SER A O 1
ATOM 1304 N N . ARG A 1 164 ? -2.955 9.183 9.903 1.00 97.06 164 ARG A N 1
ATOM 1305 C CA . ARG A 1 164 ? -4.269 9.637 9.411 1.00 97.06 164 ARG A CA 1
ATOM 1306 C C . ARG A 1 164 ? -5.345 9.616 10.502 1.00 97.06 164 ARG A C 1
ATOM 1308 O O . ARG A 1 164 ? -6.241 8.766 10.450 1.00 97.06 164 ARG A O 1
ATOM 1315 N N . PRO A 1 165 ? -5.373 10.597 11.419 1.00 97.31 165 PRO A N 1
ATOM 1316 C CA . PRO A 1 165 ? -6.332 10.612 12.529 1.00 97.31 165 PRO A CA 1
ATOM 1317 C C . PRO A 1 165 ? -7.803 10.616 12.085 1.00 97.31 165 PRO A C 1
ATOM 1319 O O . PRO A 1 165 ? -8.643 9.970 12.708 1.00 97.31 165 PRO A O 1
ATOM 1322 N N . SER A 1 166 ? -8.123 11.263 10.956 1.00 96.50 166 SER A N 1
ATOM 1323 C CA . SER A 1 166 ? -9.484 11.285 10.387 1.00 96.50 166 SER A CA 1
ATOM 1324 C C . SER A 1 166 ? -10.012 9.898 10.016 1.00 96.50 166 SER A C 1
ATOM 1326 O O . SER A 1 166 ? -11.221 9.685 9.950 1.00 96.50 166 SER A O 1
ATOM 1328 N N . SER A 1 167 ? -9.130 8.915 9.823 1.00 97.38 167 SER A N 1
ATOM 1329 C CA . SER A 1 167 ? -9.547 7.539 9.572 1.00 97.38 167 SER A CA 1
ATOM 1330 C C . SER A 1 167 ? -10.253 6.915 10.777 1.00 97.38 167 SER A C 1
ATOM 1332 O O . SER A 1 167 ? -11.019 5.975 10.591 1.00 97.38 167 SER A O 1
ATOM 1334 N N . LEU A 1 168 ? -10.078 7.423 12.001 1.00 97.25 168 LEU A N 1
ATOM 1335 C CA . LEU A 1 168 ? -10.743 6.884 13.190 1.00 97.25 168 LEU A CA 1
ATOM 1336 C C . LEU A 1 168 ? -12.271 7.025 13.117 1.00 97.25 168 LEU A C 1
ATOM 1338 O O . LEU A 1 168 ? -12.975 6.085 13.483 1.00 97.25 168 LEU A O 1
ATOM 1342 N N . SER A 1 169 ? -12.778 8.132 12.565 1.00 96.38 169 SER A N 1
ATOM 1343 C CA . SER A 1 169 ? -14.216 8.409 12.433 1.00 96.38 169 SER A CA 1
ATOM 1344 C C . SER A 1 169 ? -14.841 7.906 11.125 1.00 96.38 169 SER A C 1
ATOM 1346 O O . SER A 1 169 ? -16.061 7.796 11.033 1.00 96.38 169 SER A O 1
ATOM 1348 N N . ILE A 1 170 ? -14.036 7.560 10.116 1.00 96.44 170 ILE A N 1
ATOM 1349 C CA . ILE A 1 170 ? -14.528 7.136 8.796 1.00 96.44 170 ILE A CA 1
ATOM 1350 C C . ILE A 1 170 ? -14.769 5.619 8.754 1.00 96.44 170 ILE A C 1
ATOM 1352 O O . ILE A 1 170 ? -13.887 4.819 9.074 1.00 96.44 170 ILE A O 1
ATOM 1356 N N . GLY A 1 171 ? -15.959 5.191 8.327 1.00 95.25 171 GLY A N 1
ATOM 1357 C CA . GLY A 1 171 ? -16.299 3.773 8.166 1.00 95.25 171 GLY A CA 1
ATOM 1358 C C . GLY A 1 171 ? -15.636 3.130 6.941 1.00 95.25 171 GLY A C 1
ATOM 1359 O O . GLY A 1 171 ? -15.548 3.742 5.879 1.00 95.25 171 GLY A O 1
ATOM 1360 N N . THR A 1 172 ? -15.212 1.867 7.052 1.00 94.94 172 THR A N 1
ATOM 1361 C CA . THR A 1 172 ? -14.619 1.112 5.928 1.00 94.94 172 THR A CA 1
ATOM 1362 C C . THR A 1 172 ? -15.650 0.502 4.988 1.00 94.94 172 THR A C 1
ATOM 1364 O O . THR A 1 172 ? -15.304 0.148 3.867 1.00 94.94 172 THR A O 1
ATOM 1367 N N . GLY A 1 173 ? -16.914 0.378 5.411 1.00 95.56 173 GLY A N 1
ATOM 1368 C CA . GLY A 1 173 ? -17.855 -0.560 4.791 1.00 95.56 173 GLY A CA 1
ATOM 1369 C C . GLY A 1 173 ? -17.430 -2.012 5.030 1.00 95.56 173 GLY A C 1
ATOM 1370 O O . GLY A 1 173 ? -16.553 -2.271 5.859 1.00 95.56 173 GLY A O 1
ATOM 1371 N N . ASP A 1 174 ? -18.043 -2.938 4.295 1.00 96.69 174 ASP A N 1
ATOM 1372 C CA . ASP A 1 174 ? -17.737 -4.363 4.409 1.00 96.69 174 ASP A CA 1
ATOM 1373 C C . ASP A 1 174 ? -16.355 -4.706 3.821 1.00 96.69 174 ASP A C 1
ATOM 1375 O O . ASP A 1 174 ? -15.979 -4.239 2.739 1.00 96.69 174 ASP A O 1
ATOM 1379 N N . LEU A 1 175 ? -15.591 -5.502 4.570 1.00 97.50 175 LEU A N 1
ATOM 1380 C CA . LEU A 1 175 ? -14.259 -6.004 4.222 1.00 97.50 175 LEU A CA 1
ATOM 1381 C C . LEU A 1 175 ? -14.223 -7.534 4.103 1.00 97.50 175 LEU A C 1
ATOM 1383 O O . LEU A 1 175 ? -13.187 -8.079 3.723 1.00 97.50 175 LEU A O 1
ATOM 1387 N N . THR A 1 176 ? -15.337 -8.218 4.382 1.00 96.94 176 THR A N 1
ATOM 1388 C CA . THR A 1 176 ? -15.424 -9.681 4.482 1.00 96.94 176 THR A CA 1
ATOM 1389 C C . THR A 1 176 ? -14.852 -10.373 3.249 1.00 96.94 176 THR A C 1
ATOM 1391 O O . THR A 1 176 ? -14.001 -11.253 3.365 1.00 96.94 176 THR A O 1
ATOM 1394 N N . GLY A 1 177 ? -15.236 -9.926 2.048 1.00 97.25 177 GLY A N 1
ATOM 1395 C CA . GLY A 1 177 ? -14.740 -10.510 0.799 1.00 97.25 177 GLY A CA 1
ATOM 1396 C C . GLY A 1 177 ? -13.220 -10.396 0.627 1.00 97.25 177 GLY A C 1
ATOM 1397 O O . GLY A 1 177 ? -12.577 -11.341 0.181 1.00 97.25 177 GLY A O 1
ATOM 1398 N N . ARG A 1 178 ? -12.622 -9.265 1.026 1.00 98.12 178 ARG A N 1
ATOM 1399 C CA . ARG A 1 178 ? -11.168 -9.045 0.933 1.00 98.12 178 ARG A CA 1
ATOM 1400 C C . ARG A 1 178 ? -10.399 -9.833 1.997 1.00 98.12 178 ARG A C 1
ATOM 1402 O O . ARG A 1 178 ? -9.328 -10.362 1.716 1.00 98.12 178 ARG A O 1
ATOM 1409 N N . GLN A 1 179 ? -10.957 -9.952 3.200 1.00 97.12 179 GLN A N 1
ATOM 1410 C CA . GLN A 1 179 ? -10.382 -10.756 4.282 1.00 97.12 179 GLN A CA 1
ATOM 1411 C C . GLN A 1 179 ? -10.411 -12.255 3.954 1.00 97.12 179 GLN A C 1
ATOM 1413 O O . GLN A 1 179 ? -9.408 -12.941 4.149 1.00 97.12 179 GLN A O 1
ATOM 1418 N N . ASN A 1 180 ? -11.524 -12.749 3.401 1.00 97.75 180 ASN A N 1
ATOM 1419 C CA . ASN A 1 180 ? -11.637 -14.128 2.926 1.00 97.75 180 ASN A CA 1
ATOM 1420 C C . ASN A 1 180 ? -10.619 -14.413 1.822 1.00 97.75 180 ASN A C 1
ATOM 1422 O O . ASN A 1 180 ? -9.844 -15.349 1.955 1.00 97.75 180 ASN A O 1
ATOM 1426 N N . LEU A 1 181 ? -10.531 -13.545 0.811 1.00 98.19 181 LEU A N 1
ATOM 1427 C CA . LEU A 1 181 ? -9.536 -13.656 -0.257 1.00 98.19 181 LEU A CA 1
ATOM 1428 C C . LEU A 1 181 ? -8.101 -13.772 0.286 1.00 98.19 181 LEU A C 1
ATOM 1430 O O . LEU A 1 181 ? -7.356 -14.651 -0.135 1.00 98.19 181 LEU A O 1
ATOM 1434 N N . ARG A 1 182 ? -7.717 -12.921 1.249 1.00 97.88 182 ARG A N 1
ATOM 1435 C CA . ARG A 1 182 ? -6.393 -12.982 1.892 1.00 97.88 182 ARG A CA 1
ATOM 1436 C C . ARG A 1 182 ? -6.137 -14.342 2.552 1.00 97.88 182 ARG A C 1
ATOM 1438 O O . ARG A 1 182 ? -5.036 -14.878 2.435 1.00 97.88 182 ARG A O 1
ATOM 1445 N N . ARG A 1 183 ? -7.130 -14.870 3.274 1.00 96.88 183 ARG A N 1
ATOM 1446 C CA . ARG A 1 183 ? -7.044 -16.178 3.940 1.00 96.88 183 ARG A CA 1
ATOM 1447 C C . ARG A 1 183 ? -6.938 -17.305 2.915 1.00 96.88 183 ARG A C 1
ATOM 1449 O O . ARG A 1 183 ? -6.083 -18.170 3.064 1.00 96.88 183 ARG A O 1
ATOM 1456 N N . ASP A 1 184 ? -7.780 -17.275 1.889 1.00 97.94 184 ASP A N 1
ATOM 1457 C CA . ASP A 1 184 ? -7.886 -18.332 0.886 1.00 97.94 184 ASP A CA 1
ATOM 1458 C C . ASP A 1 184 ? -6.611 -18.412 0.022 1.00 97.94 184 ASP A C 1
ATOM 1460 O O . ASP A 1 184 ? -6.165 -19.504 -0.319 1.00 97.94 184 ASP A O 1
ATOM 1464 N N . LEU A 1 185 ? -5.961 -17.271 -0.246 1.00 98.06 185 LEU A N 1
ATOM 1465 C CA . LEU A 1 185 ? -4.644 -17.189 -0.897 1.00 98.06 185 LEU A CA 1
ATOM 1466 C C . LEU A 1 185 ? -3.459 -17.458 0.051 1.00 98.06 185 LEU A C 1
ATOM 1468 O O . LEU A 1 185 ? -2.310 -17.416 -0.382 1.00 98.06 185 LEU A O 1
ATOM 1472 N N . GLN A 1 186 ? -3.718 -17.704 1.341 1.00 97.56 186 GLN A N 1
ATOM 1473 C CA . GLN A 1 186 ? -2.701 -17.976 2.366 1.00 97.56 186 GLN A CA 1
ATOM 1474 C C . GLN A 1 186 ? -1.583 -16.921 2.408 1.00 97.56 186 GLN A C 1
ATOM 1476 O O . GLN A 1 186 ? -0.400 -17.234 2.560 1.00 97.56 186 GLN A O 1
ATOM 1481 N N . CYS A 1 187 ? -1.956 -15.647 2.260 1.00 98.31 187 CYS A N 1
ATOM 1482 C CA . CYS A 1 187 ? -0.980 -14.573 2.132 1.00 98.31 187 CYS A CA 1
ATOM 1483 C C . CYS A 1 187 ? -0.150 -14.396 3.412 1.00 98.31 187 CYS A C 1
ATOM 1485 O O . CYS A 1 187 ? -0.653 -14.485 4.537 1.00 98.31 187 CYS A O 1
ATOM 1487 N N . ARG A 1 188 ? 1.126 -14.051 3.232 1.00 98.19 188 ARG A N 1
ATOM 1488 C CA . ARG A 1 188 ? 2.054 -13.683 4.305 1.00 98.19 188 ARG A CA 1
ATOM 1489 C C . ARG A 1 188 ? 1.542 -12.469 5.079 1.00 98.19 188 ARG A C 1
ATOM 1491 O O . ARG A 1 188 ? 0.703 -11.707 4.603 1.00 98.19 188 ARG A O 1
ATOM 1498 N N . ASN A 1 189 ? 2.029 -12.308 6.305 1.00 97.44 189 ASN A N 1
ATOM 1499 C CA . ASN A 1 189 ? 1.633 -11.218 7.194 1.00 97.44 189 ASN A CA 1
ATOM 1500 C C . ASN A 1 189 ? 2.368 -9.901 6.860 1.00 97.44 189 ASN A C 1
ATOM 1502 O O . ASN A 1 189 ? 3.337 -9.890 6.098 1.00 97.44 189 ASN A O 1
ATOM 1506 N N . PHE A 1 190 ? 1.923 -8.781 7.434 1.00 97.88 190 PHE A N 1
ATOM 1507 C CA . PHE A 1 190 ? 2.532 -7.483 7.121 1.00 97.88 190 PHE A CA 1
ATOM 1508 C C . PHE A 1 190 ? 3.948 -7.336 7.699 1.00 97.88 190 PHE A C 1
ATOM 1510 O O . PHE A 1 190 ? 4.782 -6.634 7.134 1.00 97.88 190 PHE A O 1
ATOM 1517 N N . SER A 1 191 ? 4.268 -8.048 8.784 1.00 97.38 191 SER A N 1
ATOM 1518 C CA . SER A 1 191 ? 5.635 -8.091 9.317 1.00 97.38 191 SER A CA 1
ATOM 1519 C C . SER A 1 191 ? 6.616 -8.686 8.315 1.00 97.38 191 SER A C 1
ATOM 1521 O O . SER A 1 191 ? 7.714 -8.162 8.162 1.00 97.38 191 SER A O 1
ATOM 1523 N N . TRP A 1 192 ? 6.212 -9.729 7.587 1.00 97.88 192 TRP A N 1
ATOM 1524 C CA . TRP A 1 192 ? 7.014 -10.272 6.499 1.00 97.88 192 TRP A CA 1
ATOM 1525 C C . TRP A 1 192 ? 7.248 -9.231 5.399 1.00 97.88 192 TRP A C 1
ATOM 1527 O O . TRP A 1 192 ? 8.378 -9.082 4.945 1.00 97.88 192 TRP A O 1
ATOM 1537 N N . PHE A 1 193 ? 6.216 -8.474 5.012 1.00 98.31 193 PHE A N 1
ATOM 1538 C CA . PHE A 1 193 ? 6.363 -7.409 4.015 1.00 98.31 193 PHE A CA 1
ATOM 1539 C C . PHE A 1 193 ? 7.391 -6.360 4.464 1.00 98.31 193 PHE A C 1
ATOM 1541 O O . PHE A 1 193 ? 8.305 -6.032 3.710 1.00 98.31 193 PHE A O 1
ATOM 1548 N N . LEU A 1 194 ? 7.299 -5.890 5.710 1.00 97.25 194 LEU A N 1
ATOM 1549 C CA . LEU A 1 194 ? 8.262 -4.929 6.246 1.00 97.25 194 LEU A CA 1
ATOM 1550 C C . LEU A 1 194 ? 9.685 -5.501 6.293 1.00 97.25 194 LEU A C 1
ATOM 1552 O O . LEU A 1 194 ? 10.626 -4.789 5.998 1.00 97.25 194 LEU A O 1
ATOM 1556 N N . LEU A 1 195 ? 9.868 -6.774 6.643 1.00 96.25 195 LEU A N 1
ATOM 1557 C CA . LEU A 1 195 ? 11.207 -7.359 6.772 1.00 96.25 195 LEU A CA 1
ATOM 1558 C C . LEU A 1 195 ? 11.840 -7.743 5.430 1.00 96.25 195 LEU A C 1
ATOM 1560 O O . LEU A 1 195 ? 13.057 -7.703 5.297 1.00 96.25 195 LEU A O 1
ATOM 1564 N N . SER A 1 196 ? 11.036 -8.187 4.462 1.00 96.00 196 SER A N 1
ATOM 1565 C CA . SER A 1 196 ? 11.531 -8.797 3.219 1.00 96.00 196 SER A CA 1
ATOM 1566 C C . SER A 1 196 ? 11.356 -7.931 1.978 1.00 96.00 196 SER A C 1
ATOM 1568 O O . SER A 1 196 ? 12.032 -8.182 0.986 1.00 96.00 196 SER A O 1
ATOM 1570 N N . VAL A 1 197 ? 10.441 -6.960 2.002 1.00 96.69 197 VAL A N 1
ATOM 1571 C CA . VAL A 1 197 ? 10.116 -6.132 0.830 1.00 96.69 197 VAL A CA 1
ATOM 1572 C C . VAL A 1 197 ? 10.432 -4.665 1.076 1.00 96.69 197 VAL A C 1
ATOM 1574 O O . VAL A 1 197 ? 10.984 -4.023 0.188 1.00 96.69 197 VAL A O 1
ATOM 1577 N N . TYR A 1 198 ? 10.083 -4.127 2.250 1.00 96.75 198 TYR A N 1
ATOM 1578 C CA . TYR A 1 198 ? 10.218 -2.692 2.511 1.00 96.75 198 TYR A CA 1
ATOM 1579 C C . TYR A 1 198 ? 10.704 -2.351 3.936 1.00 96.75 198 TYR A C 1
ATOM 1581 O O . TYR A 1 198 ? 9.954 -1.760 4.725 1.00 96.75 198 TYR A O 1
ATOM 1589 N N . PRO A 1 199 ? 11.951 -2.718 4.290 1.00 94.38 199 PRO A N 1
ATOM 1590 C CA . PRO A 1 199 ? 12.519 -2.471 5.620 1.00 94.38 199 PRO A CA 1
ATOM 1591 C C . PRO A 1 199 ? 12.667 -0.986 5.954 1.00 94.38 199 PRO A C 1
ATOM 1593 O O . PRO A 1 199 ? 12.533 -0.593 7.111 1.00 94.38 199 PRO A O 1
ATOM 1596 N N . GLU A 1 200 ? 12.861 -0.129 4.958 1.00 93.94 200 GLU A N 1
ATOM 1597 C CA . GLU A 1 200 ? 13.041 1.310 5.140 1.00 93.94 200 GLU A CA 1
ATOM 1598 C C . GLU A 1 200 ? 11.770 1.994 5.658 1.00 93.94 200 GLU A C 1
ATOM 1600 O O . GLU A 1 200 ? 11.858 2.996 6.369 1.00 93.94 200 GLU A O 1
ATOM 1605 N N . LEU A 1 201 ? 10.586 1.422 5.406 1.00 95.62 201 LEU A N 1
ATOM 1606 C CA . LEU A 1 201 ? 9.339 1.903 6.004 1.00 95.62 201 LEU A CA 1
ATOM 1607 C C . LEU A 1 201 ? 9.359 1.783 7.538 1.00 95.62 201 LEU A C 1
ATOM 1609 O O . LEU A 1 201 ? 8.810 2.644 8.226 1.00 95.62 201 LEU A O 1
ATOM 1613 N N . GLN A 1 202 ? 10.038 0.772 8.098 1.00 92.44 202 GLN A N 1
ATOM 1614 C CA . GLN A 1 202 ? 10.196 0.657 9.554 1.00 92.44 202 GLN A CA 1
ATOM 1615 C C . GLN A 1 202 ? 10.995 1.830 10.131 1.00 92.44 202 GLN A C 1
ATOM 1617 O O . GLN A 1 202 ? 10.662 2.323 11.206 1.00 92.44 202 GLN A O 1
ATOM 1622 N N . LEU A 1 203 ? 12.004 2.327 9.411 1.00 91.94 203 LEU A N 1
ATOM 1623 C CA . LEU A 1 203 ? 12.792 3.481 9.853 1.00 91.94 203 LEU A CA 1
ATOM 1624 C C . LEU A 1 203 ? 11.936 4.752 9.912 1.00 91.94 203 LEU A C 1
ATOM 1626 O O . LEU A 1 203 ? 12.059 5.534 10.854 1.00 91.94 203 LEU A O 1
ATOM 1630 N N . LYS A 1 204 ? 10.995 4.916 8.976 1.00 94.50 204 LYS A N 1
ATOM 1631 C CA . LYS A 1 204 ? 10.032 6.030 8.988 1.00 94.50 204 LYS A CA 1
ATOM 1632 C C . LYS A 1 204 ? 9.063 5.987 10.171 1.00 94.50 204 LYS A C 1
ATOM 1634 O O . LYS A 1 204 ? 8.484 7.005 10.528 1.00 94.50 204 LYS A O 1
ATOM 1639 N N . ALA A 1 205 ? 8.898 4.837 10.832 1.00 94.06 205 ALA A N 1
ATOM 1640 C CA . ALA A 1 205 ? 8.033 4.746 12.011 1.00 94.06 205 ALA A CA 1
ATOM 1641 C C . ALA A 1 205 ? 8.540 5.620 13.170 1.00 94.06 205 ALA A C 1
ATOM 1643 O O . ALA A 1 205 ? 7.762 6.029 14.029 1.00 94.06 205 ALA A O 1
ATOM 1644 N N . GLN A 1 206 ? 9.838 5.941 13.181 1.00 93.06 206 GLN A N 1
ATOM 1645 C CA . GLN A 1 206 ? 10.471 6.767 14.210 1.00 93.06 206 GLN A CA 1
ATOM 1646 C C . GLN A 1 206 ? 9.992 8.228 14.196 1.00 93.06 206 GLN A C 1
ATOM 1648 O O . GLN A 1 206 ? 10.119 8.916 15.210 1.00 93.06 206 GLN A O 1
ATOM 1653 N N . SER A 1 207 ? 9.442 8.707 13.074 1.00 92.94 207 SER A N 1
ATOM 1654 C CA . SER A 1 207 ? 8.917 10.070 12.928 1.00 92.94 207 SER A CA 1
ATOM 1655 C C . SER A 1 207 ? 7.401 10.177 13.106 1.00 92.94 207 SER A C 1
ATOM 1657 O O . SER A 1 207 ? 6.852 11.256 12.909 1.00 92.94 207 SER A O 1
ATOM 1659 N N . VAL A 1 208 ? 6.708 9.086 13.449 1.00 95.38 208 VAL A N 1
ATOM 1660 C CA . VAL A 1 208 ? 5.254 9.111 13.644 1.00 95.38 208 VAL A CA 1
ATOM 1661 C C . VAL A 1 208 ? 4.918 9.525 15.074 1.00 95.38 208 VAL A C 1
ATOM 1663 O O . VAL A 1 208 ? 5.264 8.832 16.032 1.00 95.38 208 VAL A O 1
ATOM 1666 N N . ASP A 1 209 ? 4.181 10.627 15.211 1.00 94.69 209 ASP A N 1
ATOM 1667 C CA . ASP A 1 209 ? 3.654 11.085 16.495 1.00 94.69 209 ASP A CA 1
ATOM 1668 C C . ASP A 1 209 ? 2.432 10.249 16.900 1.00 94.69 209 ASP A C 1
ATOM 1670 O O . ASP A 1 209 ? 1.320 10.408 16.390 1.00 94.69 209 ASP A O 1
ATOM 1674 N N . LEU A 1 210 ? 2.652 9.315 17.822 1.00 95.69 210 LEU A N 1
ATOM 1675 C CA . LEU A 1 210 ? 1.617 8.426 18.339 1.00 95.69 210 LEU A CA 1
ATOM 1676 C C . LEU A 1 210 ? 0.726 9.112 19.380 1.00 95.69 210 LEU A C 1
ATOM 1678 O O . LEU A 1 210 ? 1.174 9.941 20.169 1.00 95.69 210 LEU A O 1
ATOM 1682 N N . PHE A 1 211 ? -0.533 8.680 19.436 1.00 95.62 211 PHE A N 1
ATOM 1683 C CA . PHE A 1 211 ? -1.494 9.078 20.464 1.00 95.62 211 PHE A CA 1
ATOM 1684 C C . PHE A 1 211 ? -2.427 7.918 20.832 1.00 95.62 211 PHE A C 1
ATOM 1686 O O . PHE A 1 211 ? -2.655 6.998 20.040 1.00 95.62 211 PHE A O 1
ATOM 1693 N N . ASP A 1 212 ? -3.004 7.976 22.033 1.00 95.56 212 ASP A N 1
ATOM 1694 C CA . ASP A 1 212 ? -3.726 6.857 22.653 1.00 95.56 212 ASP A CA 1
ATOM 1695 C C . ASP A 1 212 ? -4.852 6.289 21.785 1.00 95.56 212 ASP A C 1
ATOM 1697 O O . ASP A 1 212 ? -4.977 5.072 21.637 1.00 95.56 212 ASP A O 1
ATOM 1701 N N . ALA A 1 213 ? -5.653 7.150 21.153 1.00 96.88 213 ALA A N 1
ATOM 1702 C CA . ALA A 1 213 ? -6.772 6.694 20.332 1.00 96.88 213 ALA A CA 1
ATOM 1703 C C . ALA A 1 213 ? -6.315 5.853 19.122 1.00 96.88 213 ALA A C 1
ATOM 1705 O O . ALA A 1 213 ? -7.001 4.897 18.754 1.00 96.88 213 ALA A O 1
ATOM 1706 N N . ALA A 1 214 ? -5.143 6.141 18.542 1.00 96.69 214 ALA A N 1
ATOM 1707 C CA . ALA A 1 214 ? -4.564 5.333 17.470 1.00 96.69 214 ALA A CA 1
ATOM 1708 C C . ALA A 1 214 ? -4.117 3.948 17.974 1.00 96.69 214 ALA A C 1
ATOM 1710 O O . ALA A 1 214 ? -4.407 2.931 17.333 1.00 96.69 214 ALA A O 1
ATOM 1711 N N . LEU A 1 215 ? -3.483 3.891 19.152 1.00 95.50 215 LEU A N 1
ATOM 1712 C CA . LEU A 1 215 ? -3.054 2.642 19.793 1.00 95.50 215 LEU A CA 1
ATOM 1713 C C . LEU A 1 215 ? -4.254 1.747 20.134 1.00 95.50 215 LEU A C 1
ATOM 1715 O O . LEU A 1 215 ? -4.271 0.556 19.806 1.00 95.50 215 LEU A O 1
ATOM 1719 N N . VAL A 1 216 ? -5.289 2.328 20.745 1.00 95.38 216 VAL A N 1
ATOM 1720 C CA . VAL A 1 216 ? -6.528 1.624 21.102 1.00 95.38 216 VAL A CA 1
ATOM 1721 C C . VAL A 1 216 ? -7.230 1.103 19.849 1.00 95.38 216 VAL A C 1
ATOM 1723 O O . VAL A 1 216 ? -7.598 -0.072 19.792 1.00 95.38 216 VAL A O 1
ATOM 1726 N N . ALA A 1 217 ? -7.370 1.932 18.810 1.00 94.75 217 ALA A N 1
ATOM 1727 C CA . ALA A 1 217 ? -8.021 1.533 17.565 1.00 94.75 217 ALA A CA 1
ATOM 1728 C C . ALA A 1 217 ? -7.306 0.365 16.866 1.00 94.75 217 ALA A C 1
ATOM 1730 O O . ALA A 1 217 ? -7.968 -0.511 16.296 1.00 94.75 217 ALA A O 1
ATOM 1731 N N . ALA A 1 218 ? -5.972 0.321 16.922 1.00 94.25 218 ALA A N 1
ATOM 1732 C CA . ALA A 1 218 ? -5.187 -0.777 16.367 1.00 94.25 218 ALA A CA 1
ATOM 1733 C C . ALA A 1 218 ? -5.384 -2.089 17.141 1.00 94.25 218 ALA A C 1
ATOM 1735 O O . ALA A 1 218 ? -5.618 -3.132 16.526 1.00 94.25 218 ALA A O 1
ATOM 1736 N N . ARG A 1 219 ? -5.366 -2.038 18.479 1.00 90.88 219 ARG A N 1
ATOM 1737 C CA . ARG A 1 219 ? -5.589 -3.214 19.340 1.00 90.88 219 ARG A CA 1
ATOM 1738 C C . ARG A 1 219 ? -7.002 -3.778 19.197 1.00 90.88 219 ARG A C 1
ATOM 1740 O O . ARG A 1 219 ? -7.170 -4.982 19.027 1.00 90.88 219 ARG A O 1
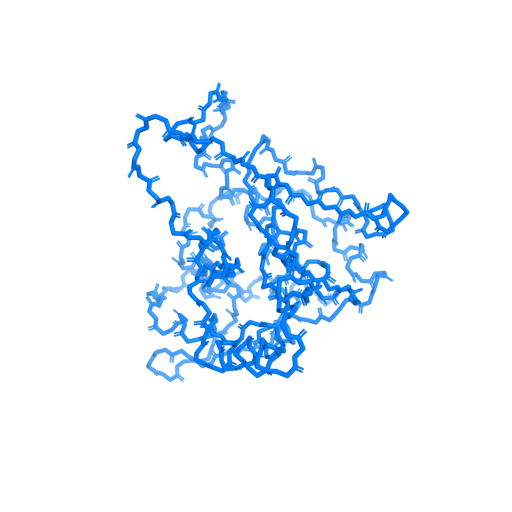ATOM 1747 N N . MET A 1 220 ? -8.010 -2.907 19.162 1.00 89.12 220 MET A N 1
ATOM 1748 C CA . MET A 1 220 ? -9.408 -3.304 18.942 1.00 89.12 220 MET A CA 1
ATOM 1749 C C . MET A 1 220 ? -9.625 -3.973 17.579 1.00 89.12 220 MET A C 1
ATOM 1751 O O . MET A 1 220 ? -10.509 -4.814 17.439 1.00 89.12 220 MET A O 1
ATOM 1755 N N . ALA A 1 221 ? -8.831 -3.604 16.570 1.00 83.25 221 ALA A N 1
ATOM 1756 C CA . ALA A 1 221 ? -8.853 -4.254 15.263 1.00 83.25 221 ALA A CA 1
ATOM 1757 C C . ALA A 1 221 ? -8.271 -5.669 15.313 1.00 83.25 221 ALA A C 1
ATOM 1759 O O . ALA A 1 221 ? -8.856 -6.585 14.748 1.00 83.25 221 ALA A O 1
ATOM 1760 N N . ASN A 1 222 ? -7.148 -5.831 16.018 1.00 70.81 222 ASN A N 1
ATOM 1761 C CA . ASN A 1 222 ? -6.416 -7.091 16.098 1.00 70.81 222 ASN A CA 1
ATOM 1762 C C . ASN A 1 222 ? -7.212 -8.179 16.842 1.00 70.81 222 ASN A C 1
ATOM 1764 O O . ASN A 1 222 ? -7.226 -9.331 16.427 1.00 70.81 222 ASN A O 1
ATOM 1768 N N . ASN A 1 223 ? -7.953 -7.799 17.889 1.00 59.56 223 ASN A N 1
ATOM 1769 C CA . ASN A 1 223 ? -8.761 -8.729 18.689 1.00 59.56 223 ASN A CA 1
ATOM 1770 C C . ASN A 1 223 ? -10.011 -9.274 17.969 1.00 59.56 223 ASN A C 1
ATOM 1772 O O . ASN A 1 223 ? -10.692 -10.132 18.518 1.00 59.56 223 ASN A O 1
ATOM 1776 N N . ARG A 1 224 ? -10.346 -8.779 16.769 1.00 56.75 224 ARG A N 1
ATOM 1777 C CA . ARG A 1 224 ? -11.485 -9.263 15.963 1.00 56.75 224 ARG A CA 1
ATOM 1778 C C . ARG A 1 224 ? -11.087 -10.286 14.890 1.00 56.75 224 ARG A C 1
ATOM 1780 O O . ARG A 1 224 ? -11.921 -10.626 14.060 1.00 56.75 224 ARG A O 1
ATOM 1787 N N . VAL A 1 225 ? -9.825 -10.720 14.867 1.00 48.47 225 VAL A N 1
ATOM 1788 C CA . VAL A 1 225 ? -9.260 -11.621 13.841 1.00 48.47 225 VAL A CA 1
ATOM 1789 C C . VAL A 1 225 ? -9.081 -13.062 14.370 1.00 48.47 225 VAL A C 1
ATOM 1791 O O . VAL A 1 225 ? -8.469 -13.887 13.700 1.00 48.47 225 VAL A O 1
ATOM 1794 N N . LEU A 1 226 ? -9.624 -13.375 15.555 1.00 32.94 226 LEU A N 1
ATOM 1795 C CA . LEU A 1 226 ? -9.655 -14.724 16.141 1.00 32.94 226 LEU A CA 1
ATOM 1796 C C . LEU A 1 226 ? -11.021 -15.386 15.950 1.00 32.94 226 LEU A C 1
ATOM 1798 O O . LEU A 1 226 ? -12.033 -14.706 16.237 1.00 32.94 226 LEU A O 1
#

pLDDT: mean 89.35, std 14.27, range [28.45, 98.69]

Sequence (226 aa):
MSTSGVEYPSSEALRGGFDWDLTFTWEALSEEEKERVREVDAGAGHWRFEARPTPSIAGCAFAMLRREFFHLGGLDEGMQIWGGENIELSLRTWQCGGRVEIVPCSQVAHLFRDQHPYIFPDGRQTTITRNLKRVAKVWMQPASEINVRGGLWVLPLALFFASRPSSLSIGTGDLTGRQNLRRDLQCRNFSWFLLSVYPELQLKAQSVDLFDAALVAARMANNRVL

Foldseek 3Di:
DDPPPDDPPQCLQWAWDAALLRDIDIDGDDPVRVVVLVVCCVPPVPSLQDWAFHLWDPPPDDDDDPVVCVLLPHFDPLADDDADRGNLVSLSQQQLPHTDTDRNNDDDDDDDDPDDPDDDPVDPVLRHLLNNLLSLLQRQPDDFFAAEAPRDTARSQLLNCQSPVVNLVRDNPDNVVSNVSCVVSVTHHNNCCCVPRNVVNSVSRHVGDGDDSSRVVRVVSHVVPD